Protein AF-A0A954EW29-F1 (afdb_monomer_lite)

Structure (mmCIF, N/CA/C/O backbone):
data_AF-A0A954EW29-F1
#
_entry.id   AF-A0A954EW29-F1
#
loop_
_atom_site.group_PDB
_atom_site.id
_atom_site.type_symbol
_atom_site.label_atom_id
_atom_site.label_alt_id
_atom_site.label_comp_id
_atom_site.label_asym_id
_atom_site.label_entity_id
_atom_site.label_seq_id
_atom_site.pdbx_PDB_ins_code
_atom_site.Cartn_x
_atom_site.Cartn_y
_atom_site.Cartn_z
_atom_site.occupancy
_atom_site.B_iso_or_equiv
_atom_site.auth_seq_id
_atom_site.auth_comp_id
_atom_site.auth_asym_id
_atom_site.auth_atom_id
_atom_site.pdbx_PDB_model_num
ATOM 1 N N . MET A 1 1 ? 22.503 -18.100 -8.265 1.00 42.09 1 MET A N 1
ATOM 2 C CA . MET A 1 1 ? 21.703 -18.951 -7.355 1.00 42.09 1 MET A CA 1
ATOM 3 C C . MET A 1 1 ? 20.655 -18.096 -6.627 1.00 42.09 1 MET A C 1
ATOM 5 O O . MET A 1 1 ? 20.970 -17.571 -5.570 1.00 42.09 1 MET A O 1
ATOM 9 N N . PRO A 1 2 ? 19.445 -17.891 -7.190 1.00 49.31 2 PRO A N 1
ATOM 10 C CA . PRO A 1 2 ? 18.409 -17.011 -6.619 1.00 49.31 2 PRO A CA 1
ATOM 11 C C . PRO A 1 2 ? 17.295 -17.727 -5.817 1.00 49.31 2 PRO A C 1
ATOM 13 O O . PRO A 1 2 ? 16.272 -17.120 -5.525 1.00 49.31 2 PRO A O 1
ATOM 16 N N . TYR A 1 3 ? 17.451 -19.004 -5.447 1.00 47.94 3 TYR A N 1
ATOM 17 C CA . TYR A 1 3 ? 16.333 -19.814 -4.924 1.00 47.94 3 TYR A CA 1
ATOM 18 C C . TYR A 1 3 ? 16.219 -19.913 -3.391 1.00 47.94 3 TYR A C 1
ATOM 20 O O . TYR A 1 3 ? 15.257 -20.492 -2.896 1.00 47.94 3 TYR A O 1
ATOM 28 N N . LEU A 1 4 ? 17.135 -19.323 -2.615 1.00 47.22 4 LEU A N 1
ATOM 29 C CA . LEU A 1 4 ? 17.133 -19.462 -1.146 1.00 47.22 4 LEU A CA 1
ATOM 30 C C . LEU A 1 4 ? 16.283 -18.421 -0.392 1.00 47.22 4 LEU A C 1
ATOM 32 O O . LEU A 1 4 ? 15.980 -18.626 0.779 1.00 47.22 4 LEU A O 1
ATOM 36 N N . HIS A 1 5 ? 15.819 -17.354 -1.051 1.00 48.56 5 HIS A N 1
ATOM 37 C CA . HIS A 1 5 ? 14.855 -16.414 -0.452 1.00 48.56 5 HIS A CA 1
ATOM 38 C C . HIS A 1 5 ? 13.384 -16.825 -0.652 1.00 48.56 5 HIS A C 1
ATOM 40 O O . HIS A 1 5 ? 12.505 -16.310 0.037 1.00 48.56 5 HIS A O 1
ATOM 46 N N . ALA A 1 6 ? 13.100 -17.781 -1.544 1.00 48.06 6 ALA A N 1
ATOM 47 C CA . ALA A 1 6 ? 11.733 -18.222 -1.833 1.00 48.06 6 ALA A CA 1
ATOM 48 C C . ALA A 1 6 ? 11.126 -19.096 -0.715 1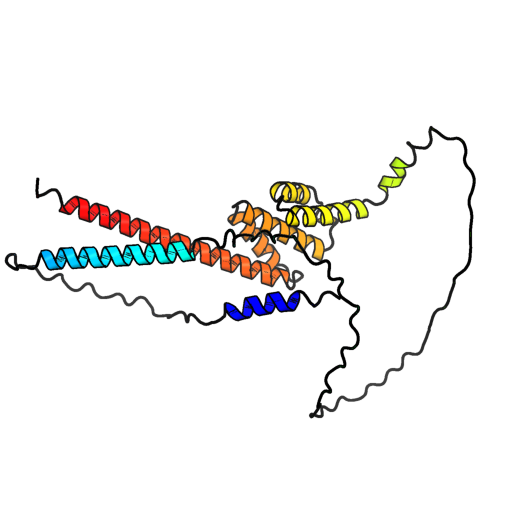.00 48.06 6 ALA A C 1
ATOM 50 O O . ALA A 1 6 ? 9.911 -19.112 -0.525 1.00 48.06 6 ALA A O 1
ATOM 51 N N . THR A 1 7 ? 11.950 -19.790 0.073 1.00 47.69 7 THR A N 1
ATOM 52 C CA . THR A 1 7 ? 11.484 -20.704 1.130 1.00 47.69 7 THR A CA 1
ATOM 53 C C . THR A 1 7 ? 11.020 -19.991 2.402 1.00 47.69 7 THR A C 1
ATOM 55 O O . THR A 1 7 ? 10.094 -20.471 3.054 1.00 47.69 7 THR A O 1
ATOM 58 N N . TRP A 1 8 ? 11.566 -18.815 2.727 1.00 47.06 8 TRP A N 1
ATOM 59 C CA . TRP A 1 8 ? 11.104 -18.029 3.882 1.00 47.06 8 TRP A CA 1
ATOM 60 C C . TRP A 1 8 ? 9.732 -17.377 3.646 1.00 47.06 8 TRP A C 1
ATOM 62 O O . TRP A 1 8 ? 8.918 -17.305 4.565 1.00 47.06 8 TRP A O 1
ATOM 72 N N . ILE A 1 9 ? 9.428 -16.986 2.404 1.00 52.53 9 ILE A N 1
ATOM 73 C CA . ILE A 1 9 ? 8.122 -16.414 2.031 1.00 52.53 9 ILE A CA 1
ATOM 74 C C . ILE A 1 9 ? 7.020 -17.490 2.068 1.00 52.53 9 ILE A C 1
ATOM 76 O O . ILE A 1 9 ? 5.906 -17.222 2.521 1.00 52.53 9 ILE A O 1
ATOM 80 N N . LEU A 1 10 ? 7.333 -18.734 1.686 1.00 49.16 10 LEU A N 1
ATOM 81 C CA . LEU A 1 10 ? 6.377 -19.847 1.746 1.00 49.16 10 LEU A CA 1
ATOM 82 C C . LEU A 1 10 ? 6.066 -20.298 3.185 1.00 49.16 10 LEU A C 1
ATOM 84 O O . LEU A 1 10 ? 4.921 -20.649 3.474 1.00 49.16 10 LEU A O 1
ATOM 88 N N . PHE A 1 11 ? 7.023 -20.213 4.115 1.00 50.03 11 PHE A N 1
ATOM 89 C CA . PHE A 1 11 ? 6.761 -20.506 5.532 1.00 50.03 11 PHE A CA 1
ATOM 90 C C . PHE A 1 11 ? 5.894 -19.440 6.220 1.00 50.03 11 PHE A C 1
ATOM 92 O O . PHE A 1 11 ? 5.115 -19.771 7.115 1.00 50.03 11 PHE A O 1
ATOM 99 N N . PHE A 1 12 ? 5.969 -18.180 5.780 1.00 50.03 12 PHE A N 1
ATOM 100 C CA . PHE A 1 12 ? 5.123 -17.110 6.318 1.00 50.03 12 PHE A CA 1
ATOM 101 C C . PHE A 1 12 ? 3.675 -17.190 5.793 1.00 50.03 12 PHE A C 1
ATOM 103 O O . PHE A 1 12 ? 2.733 -16.901 6.529 1.00 50.03 12 PHE A O 1
ATOM 110 N N . LEU A 1 13 ? 3.475 -17.681 4.563 1.00 48.41 13 LEU A N 1
ATOM 111 C CA . LEU A 1 13 ? 2.143 -17.921 3.986 1.00 48.41 13 LEU A CA 1
ATOM 112 C C . LEU A 1 13 ? 1.432 -19.153 4.579 1.00 48.41 13 LEU A C 1
ATOM 114 O O . LEU A 1 13 ? 0.210 -19.141 4.714 1.00 48.41 13 LEU A O 1
ATOM 118 N N . ALA A 1 14 ? 2.165 -20.187 5.007 1.00 43.12 14 ALA A N 1
ATOM 119 C CA . ALA A 1 14 ? 1.570 -21.394 5.592 1.00 43.12 14 ALA A CA 1
ATOM 120 C C . ALA A 1 14 ? 0.967 -21.183 6.998 1.00 43.12 14 ALA A C 1
ATOM 122 O O . ALA A 1 14 ? 0.131 -21.974 7.434 1.00 43.12 14 ALA A O 1
ATOM 123 N N . ARG A 1 15 ? 1.347 -20.115 7.717 1.00 44.69 15 ARG A N 1
ATOM 124 C CA . ARG A 1 15 ? 0.903 -19.881 9.105 1.00 44.69 15 ARG A CA 1
ATOM 125 C C . ARG A 1 15 ? -0.334 -18.987 9.240 1.00 44.69 15 ARG A C 1
ATOM 127 O O . ARG A 1 15 ? -0.935 -18.957 10.307 1.00 44.69 15 ARG A O 1
ATOM 134 N N . ILE A 1 16 ? -0.754 -18.319 8.166 1.00 49.09 16 ILE A N 1
ATOM 135 C CA . ILE A 1 16 ? -1.969 -17.479 8.139 1.00 49.09 16 ILE A CA 1
ATOM 136 C C . ILE A 1 16 ? -3.187 -18.279 7.617 1.00 49.09 16 ILE A C 1
ATOM 138 O O . ILE A 1 16 ? -4.325 -17.833 7.706 1.00 49.09 16 ILE A O 1
ATOM 142 N N . GLY A 1 17 ? -2.973 -19.508 7.129 1.00 40.47 17 GLY A N 1
ATOM 143 C CA . GLY A 1 17 ? -4.005 -20.369 6.540 1.00 40.47 17 GLY A CA 1
ATOM 144 C C . GLY A 1 17 ? -4.808 -21.254 7.504 1.00 40.47 17 GLY A C 1
ATOM 145 O O . GLY A 1 17 ? -5.512 -22.141 7.025 1.00 40.47 17 GLY A O 1
ATOM 146 N N . GLN A 1 18 ? -4.737 -21.071 8.831 1.00 40.25 18 GLN A N 1
ATOM 147 C CA . GLN A 1 18 ? -5.670 -21.764 9.734 1.00 40.25 18 GLN A CA 1
ATOM 148 C C . GLN A 1 18 ? -7.004 -21.013 9.826 1.00 40.25 18 GLN A C 1
ATOM 150 O O . GLN A 1 18 ? -7.201 -20.136 10.659 1.00 40.25 18 GLN A O 1
ATOM 155 N N . ALA A 1 19 ? -7.880 -21.389 8.893 1.00 45.84 19 ALA A N 1
ATOM 156 C CA . ALA A 1 19 ? -9.331 -21.512 8.999 1.00 45.84 19 ALA A CA 1
ATOM 157 C C . ALA A 1 19 ? -10.036 -20.684 10.093 1.00 45.84 19 ALA A C 1
ATOM 159 O O . ALA A 1 19 ? -10.239 -21.143 11.215 1.00 45.84 19 ALA A O 1
ATOM 160 N N . VAL A 1 20 ? -10.557 -19.523 9.696 1.00 49.22 20 VAL A N 1
ATOM 161 C CA . VAL A 1 20 ? -11.842 -19.043 10.213 1.00 49.22 20 VAL A CA 1
ATOM 162 C C . VAL A 1 20 ? -12.850 -19.300 9.101 1.00 49.22 20 VAL A C 1
ATOM 164 O O . VAL A 1 20 ? -12.869 -18.588 8.098 1.00 49.22 20 VAL A O 1
ATOM 167 N N . GLU A 1 21 ? -13.622 -20.379 9.239 1.00 39.72 21 GLU A N 1
ATOM 168 C CA . GLU A 1 21 ? -14.764 -20.644 8.366 1.00 39.72 21 GLU A CA 1
ATOM 169 C C . GLU A 1 21 ? -15.720 -19.440 8.411 1.00 39.72 21 GLU A C 1
ATOM 171 O O . GLU A 1 21 ? -16.137 -19.028 9.500 1.00 39.72 21 GLU A O 1
ATOM 176 N N . PRO A 1 22 ? -16.083 -18.847 7.261 1.00 45.75 22 PRO A N 1
ATOM 177 C CA . PRO A 1 22 ? -17.170 -17.890 7.224 1.00 45.75 22 PRO A CA 1
ATOM 178 C C . PRO A 1 22 ? -18.466 -18.664 7.466 1.00 45.75 22 PRO A C 1
ATOM 180 O O . PRO A 1 22 ? -18.905 -19.451 6.631 1.00 45.75 22 PRO A O 1
ATOM 183 N N . ALA A 1 23 ? -19.078 -18.449 8.628 1.00 41.91 23 ALA A N 1
ATOM 184 C CA . ALA A 1 23 ? -20.452 -18.852 8.864 1.00 41.91 23 ALA A CA 1
ATOM 185 C C . ALA A 1 23 ? -21.361 -18.037 7.924 1.00 41.91 23 ALA A C 1
ATOM 187 O O . ALA A 1 23 ? -21.835 -16.960 8.284 1.00 41.91 23 ALA A O 1
ATOM 188 N N . ASP A 1 24 ? -21.568 -18.544 6.706 1.00 44.44 24 ASP A N 1
ATOM 189 C CA . ASP A 1 24 ? -22.598 -18.110 5.759 1.00 44.44 24 ASP A CA 1
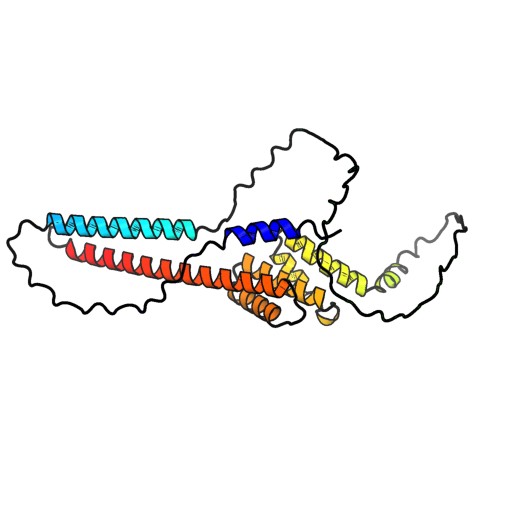ATOM 190 C C . ASP A 1 24 ? -23.977 -18.480 6.326 1.00 44.44 24 ASP A C 1
ATOM 192 O O . ASP A 1 24 ? -24.642 -19.432 5.921 1.00 44.44 24 ASP A O 1
ATOM 196 N N . GLY A 1 25 ? -24.393 -17.731 7.342 1.00 60.38 25 GLY A N 1
ATOM 197 C CA . GLY A 1 25 ? -25.763 -17.693 7.823 1.00 60.38 25 GLY A CA 1
ATOM 198 C C . GLY A 1 25 ? -26.380 -16.352 7.430 1.00 60.38 25 GLY A C 1
ATOM 199 O O . GLY A 1 25 ? -25.821 -15.316 7.799 1.00 60.38 25 GLY A O 1
ATOM 200 N N . PRO A 1 26 ? -27.521 -16.310 6.715 1.00 52.00 26 PRO A N 1
ATOM 201 C CA . PRO A 1 26 ? -28.250 -15.059 6.548 1.00 52.00 26 PRO A CA 1
ATOM 202 C C . PRO A 1 26 ? -28.604 -14.502 7.937 1.00 52.00 26 PRO A C 1
ATOM 204 O O . PRO A 1 26 ? -28.923 -15.289 8.837 1.00 52.00 26 PRO A O 1
ATOM 207 N N . PRO A 1 27 ? -28.570 -13.172 8.147 1.00 50.03 27 PRO A N 1
ATOM 208 C CA . PRO A 1 27 ? -29.019 -12.583 9.397 1.00 50.03 27 PRO A CA 1
ATOM 209 C C . PRO A 1 27 ? -30.500 -12.923 9.565 1.00 50.03 27 PRO A C 1
ATOM 211 O O . PRO A 1 27 ? -31.371 -12.336 8.925 1.00 50.03 27 PRO A O 1
ATOM 214 N N . SER A 1 28 ? -30.774 -13.922 10.403 1.00 42.34 28 SER A N 1
ATOM 215 C CA . SER A 1 28 ? -32.107 -14.230 10.896 1.00 42.34 28 SER A CA 1
ATOM 216 C C . SER A 1 28 ? -32.670 -12.942 11.482 1.00 42.34 28 SER A C 1
ATOM 218 O O . SER A 1 28 ? -32.236 -12.504 12.548 1.00 42.34 28 SER A O 1
ATOM 220 N N . LEU A 1 29 ? -33.612 -12.326 10.766 1.00 40.94 29 LEU A N 1
ATOM 221 C CA . LEU A 1 29 ? -34.439 -11.233 11.254 1.00 40.94 29 LEU A CA 1
ATOM 222 C C . LEU A 1 29 ? -35.198 -11.755 12.470 1.00 40.94 29 LEU A C 1
ATOM 224 O O . LEU A 1 29 ? -36.234 -12.406 12.343 1.00 40.94 29 LEU A O 1
ATOM 228 N N . VAL A 1 30 ? -34.630 -11.526 13.652 1.00 55.34 30 VAL A N 1
ATOM 229 C CA . VAL A 1 30 ? -35.278 -11.838 14.920 1.00 55.34 30 VAL A CA 1
ATOM 230 C C . VAL A 1 30 ? -36.564 -11.008 14.960 1.00 55.34 30 VAL A C 1
ATOM 232 O O . VAL A 1 30 ? -36.488 -9.778 14.879 1.00 55.34 30 VAL A O 1
ATOM 235 N N . PRO A 1 31 ? -37.748 -11.639 15.029 1.00 45.50 31 PRO A N 1
ATOM 236 C CA . PRO A 1 31 ? -39.001 -10.912 15.087 1.00 45.50 31 PRO A CA 1
ATOM 237 C C . PRO A 1 31 ? -39.022 -10.062 16.359 1.00 45.50 31 PRO A C 1
ATOM 239 O O . PRO A 1 31 ? -38.777 -10.561 17.458 1.00 45.50 31 PRO A O 1
ATOM 242 N N . LEU A 1 32 ? -39.303 -8.770 16.180 1.00 41.88 32 LEU A N 1
ATOM 243 C CA . LEU A 1 32 ? -39.583 -7.801 17.237 1.00 41.88 32 LEU A CA 1
ATOM 244 C C . LEU A 1 32 ? -40.746 -8.320 18.088 1.00 41.88 32 LEU A C 1
ATOM 246 O O . LEU A 1 32 ? -41.916 -8.135 17.755 1.00 41.88 32 LEU A O 1
ATOM 250 N N . LEU A 1 33 ? -40.414 -9.018 19.171 1.00 50.16 33 LEU A N 1
ATOM 251 C CA . LEU A 1 33 ? -41.386 -9.412 20.177 1.00 50.16 33 LEU A CA 1
ATOM 252 C C . LEU A 1 33 ? -41.920 -8.152 20.879 1.00 50.16 33 LEU A C 1
ATOM 254 O O . LEU A 1 33 ? -41.142 -7.239 21.175 1.00 50.16 33 LEU A O 1
ATOM 258 N N . PRO A 1 34 ? -43.236 -8.087 21.146 1.00 48.25 34 PRO A N 1
ATOM 259 C CA . PRO A 1 34 ? -43.855 -6.954 21.816 1.00 48.25 34 PRO A CA 1
ATOM 260 C C . PRO A 1 34 ? -43.263 -6.783 23.216 1.00 48.25 34 PRO A C 1
ATOM 262 O O . PRO A 1 34 ? -43.215 -7.724 24.010 1.00 48.25 34 PRO A O 1
ATOM 265 N N . LEU A 1 35 ? -42.799 -5.563 23.492 1.00 41.19 35 LEU A N 1
ATOM 266 C CA . LEU A 1 35 ? -42.217 -5.183 24.771 1.00 41.19 35 LEU A CA 1
ATOM 267 C C . LEU A 1 35 ? -43.250 -5.399 25.891 1.00 41.19 35 LEU A C 1
ATOM 269 O O . LEU A 1 35 ? -44.349 -4.841 25.814 1.00 41.19 35 LEU A O 1
ATOM 273 N N . PRO A 1 36 ? -42.930 -6.191 26.929 1.00 51.25 36 PRO A N 1
ATOM 274 C CA . PRO A 1 36 ? -43.806 -6.351 28.076 1.00 51.25 36 PRO A CA 1
ATOM 275 C C . PRO A 1 36 ? -43.958 -5.006 28.792 1.00 51.25 36 PRO A C 1
ATOM 277 O O . PRO A 1 36 ? -42.975 -4.351 29.138 1.00 51.25 36 PRO A O 1
ATOM 280 N N . VAL A 1 37 ? -45.209 -4.599 29.009 1.00 51.44 37 VAL A N 1
ATOM 281 C CA . VAL A 1 37 ? -45.566 -3.429 29.817 1.00 51.44 37 VAL A CA 1
ATOM 282 C C . VAL A 1 37 ? -45.098 -3.699 31.248 1.00 51.44 37 VAL A C 1
ATOM 284 O O . VAL A 1 37 ? -45.623 -4.578 31.927 1.00 51.44 37 VAL A O 1
ATOM 287 N N . MET A 1 38 ? -44.047 -2.993 31.666 1.00 46.25 38 MET A N 1
ATOM 288 C CA . MET A 1 38 ? -43.398 -3.179 32.962 1.00 46.25 38 MET A CA 1
ATOM 289 C C . MET A 1 38 ? -44.184 -2.462 34.063 1.00 46.25 38 MET A C 1
ATOM 291 O O . MET A 1 38 ? -44.316 -1.239 34.080 1.00 46.25 38 MET A O 1
ATOM 295 N N . GLU A 1 39 ? -44.713 -3.273 34.972 1.00 51.22 39 GLU A N 1
ATOM 296 C CA . GLU A 1 39 ? -45.444 -2.907 36.182 1.00 51.22 39 GLU A CA 1
ATOM 297 C C . GLU A 1 39 ? -44.482 -2.290 37.221 1.00 51.22 39 GLU A C 1
ATOM 299 O O . GLU A 1 39 ? -43.382 -2.797 37.448 1.00 51.22 39 GLU A O 1
ATOM 304 N N . LYS A 1 40 ? -44.876 -1.156 37.814 1.00 54.62 40 LYS A N 1
ATOM 305 C CA . LYS A 1 40 ? -43.987 -0.145 38.425 1.00 54.62 40 LYS A CA 1
ATOM 306 C C . LYS A 1 40 ? -43.390 -0.506 39.801 1.00 54.62 40 LYS A C 1
ATOM 308 O O . LYS A 1 40 ? -42.529 0.226 40.276 1.00 54.62 40 LYS A O 1
ATOM 313 N N . ASP A 1 41 ? -43.756 -1.640 40.401 1.00 55.78 41 ASP A N 1
ATOM 314 C CA . ASP A 1 41 ? -43.440 -1.955 41.809 1.00 55.78 41 ASP A CA 1
ATOM 315 C C . ASP A 1 41 ? -42.519 -3.179 42.015 1.00 55.78 41 ASP A C 1
ATOM 317 O O . ASP A 1 41 ? -42.643 -3.906 43.003 1.00 55.78 41 ASP A O 1
ATOM 321 N N . ARG A 1 42 ? -41.557 -3.434 41.112 1.00 54.44 42 ARG A N 1
ATOM 322 C CA . ARG A 1 42 ? -40.504 -4.449 41.345 1.00 54.44 42 ARG A CA 1
ATOM 323 C C . ARG A 1 42 ? -39.164 -3.828 41.771 1.00 54.44 42 ARG A C 1
ATOM 325 O O . ARG A 1 42 ? -38.695 -2.908 41.100 1.00 54.44 42 ARG A O 1
ATOM 332 N N . PRO A 1 43 ? -38.473 -4.385 42.788 1.00 53.78 43 PRO A N 1
ATOM 333 C CA . PRO A 1 43 ? -37.114 -3.997 43.194 1.00 53.78 43 PRO A CA 1
ATOM 334 C C . PRO A 1 43 ? -36.036 -4.471 42.189 1.00 53.78 43 PRO A C 1
ATOM 336 O O . PRO A 1 43 ? -35.064 -5.115 42.561 1.00 53.78 43 PRO A O 1
ATOM 339 N N . GLY A 1 44 ? -36.229 -4.201 40.892 1.00 57.09 44 GLY A N 1
ATOM 340 C CA . GLY A 1 44 ? -35.388 -4.682 39.781 1.00 57.09 44 GLY A CA 1
ATOM 341 C C . GLY A 1 44 ? -34.630 -3.589 39.016 1.00 57.09 44 GLY A C 1
ATOM 342 O O . GLY A 1 44 ? -34.067 -3.853 37.954 1.00 57.09 44 GLY A O 1
ATOM 343 N N . TRP A 1 45 ? -34.606 -2.352 39.509 1.00 57.72 45 TRP A N 1
ATOM 344 C CA . TRP A 1 45 ? -33.870 -1.262 38.857 1.00 57.72 45 TRP A CA 1
ATOM 345 C C . TRP A 1 45 ? -32.344 -1.455 38.964 1.00 57.72 45 TRP A C 1
ATOM 347 O O . TRP A 1 45 ? -31.641 -1.243 37.978 1.00 57.72 45 TRP A O 1
ATOM 357 N N . GLU A 1 46 ? -31.848 -2.021 40.071 1.00 67.69 46 GLU A N 1
ATOM 358 C CA . GLU A 1 46 ? -30.432 -2.403 40.245 1.00 67.69 46 GLU A CA 1
ATOM 359 C C . GLU A 1 46 ? -29.993 -3.507 39.258 1.00 67.69 46 GLU A C 1
ATOM 361 O O . GLU A 1 46 ? -28.863 -3.518 38.759 1.00 67.69 46 GLU A O 1
ATOM 366 N N . THR A 1 47 ? -30.902 -4.422 38.893 1.00 73.31 47 THR A N 1
ATOM 367 C CA . THR A 1 47 ? -30.611 -5.448 37.874 1.00 73.31 47 THR A CA 1
ATOM 368 C C . THR A 1 47 ? -30.524 -4.862 36.463 1.00 73.31 47 THR A C 1
ATOM 370 O O . THR A 1 47 ? -29.735 -5.330 35.649 1.00 73.31 47 THR A O 1
ATOM 373 N N . LEU A 1 48 ? -31.272 -3.793 36.182 1.00 73.19 48 LEU A N 1
ATOM 374 C CA . LEU A 1 48 ? -31.280 -3.134 34.874 1.00 73.19 48 LEU A CA 1
ATOM 375 C C . LEU A 1 48 ? -30.026 -2.275 34.664 1.00 73.19 48 LEU A C 1
ATOM 377 O O . LEU A 1 48 ? -29.456 -2.266 33.573 1.00 73.19 48 LEU A O 1
ATOM 381 N N . GLU A 1 49 ? -29.569 -1.582 35.705 1.00 77.62 49 GLU A N 1
ATOM 382 C CA . GLU A 1 49 ? -28.314 -0.826 35.669 1.00 77.62 49 GLU A CA 1
ATOM 383 C C . GLU A 1 49 ? -27.093 -1.746 35.581 1.00 77.62 49 GLU A C 1
ATOM 385 O O . GLU A 1 49 ? -26.201 -1.494 34.768 1.00 77.62 49 GLU A O 1
ATOM 390 N N . SER A 1 50 ? -27.074 -2.854 36.333 1.00 81.81 50 SER A N 1
ATOM 391 C CA . SER A 1 50 ? -25.978 -3.828 36.241 1.00 81.81 50 SER A CA 1
ATOM 392 C C . SER A 1 50 ? -25.926 -4.532 34.881 1.00 81.81 50 SER A C 1
ATOM 394 O O . SER A 1 50 ? -24.834 -4.711 34.338 1.00 81.81 50 SER A O 1
ATOM 396 N N . GLU A 1 51 ? -27.070 -4.857 34.267 1.00 82.81 51 GLU A N 1
ATOM 397 C CA . GLU A 1 51 ? -27.093 -5.444 32.922 1.00 82.81 51 GLU A CA 1
ATOM 398 C C . GLU A 1 51 ? -26.610 -4.446 31.855 1.00 82.81 51 GLU A C 1
ATOM 400 O O . GLU A 1 51 ? -25.820 -4.807 30.975 1.00 82.81 51 GLU A O 1
ATOM 405 N N . LYS A 1 52 ? -27.010 -3.170 31.954 1.00 82.56 52 LYS A N 1
ATOM 406 C CA . LYS A 1 52 ? -26.506 -2.103 31.073 1.00 82.56 52 LYS A CA 1
ATOM 407 C C . LYS A 1 52 ? -24.997 -1.907 31.229 1.00 82.56 52 LYS A C 1
ATOM 409 O O . LYS A 1 52 ? -24.290 -1.860 30.223 1.00 82.56 52 LYS A O 1
ATOM 414 N N . ALA A 1 53 ? -24.494 -1.868 32.464 1.00 81.06 53 ALA A N 1
ATOM 415 C CA . ALA A 1 53 ? -23.065 -1.749 32.743 1.00 81.06 53 ALA A CA 1
ATOM 416 C C . ALA A 1 53 ? -22.269 -2.947 32.194 1.00 81.06 53 ALA A C 1
ATOM 418 O O . ALA A 1 53 ? -21.210 -2.767 31.590 1.00 81.06 53 ALA A O 1
ATOM 419 N N . ALA A 1 54 ? -22.792 -4.170 32.330 1.00 83.50 54 ALA A N 1
ATOM 420 C CA . ALA A 1 54 ? -22.166 -5.369 31.778 1.00 83.50 54 ALA A CA 1
ATOM 421 C C . ALA A 1 54 ? -22.111 -5.341 30.240 1.00 83.50 54 ALA A C 1
ATOM 423 O O . ALA A 1 54 ? -21.071 -5.652 29.654 1.00 83.50 54 ALA A O 1
ATOM 424 N N . ARG A 1 55 ? -23.199 -4.922 29.575 1.00 81.44 55 ARG A N 1
ATOM 425 C CA . ARG A 1 55 ? -23.231 -4.758 28.110 1.00 81.44 55 ARG A CA 1
ATOM 426 C C . ARG A 1 55 ? -22.246 -3.691 27.636 1.00 81.44 55 ARG A C 1
ATOM 428 O O . ARG A 1 55 ? -21.523 -3.933 26.672 1.00 81.44 55 ARG A O 1
ATOM 435 N N . PHE A 1 56 ? -22.172 -2.560 28.335 1.00 83.44 56 PHE A N 1
ATOM 436 C CA . PHE A 1 56 ? -21.226 -1.489 28.026 1.00 83.44 56 PHE A CA 1
ATOM 437 C C . PHE A 1 56 ? -19.769 -1.953 28.157 1.00 83.44 56 PHE A C 1
ATOM 439 O O . PHE A 1 56 ? -18.974 -1.769 27.237 1.00 83.44 56 PHE A O 1
ATOM 446 N N . ASN A 1 57 ? -19.425 -2.641 29.250 1.00 81.50 57 ASN A N 1
ATOM 447 C CA . ASN A 1 57 ? -18.079 -3.187 29.446 1.00 81.50 57 ASN A CA 1
ATOM 448 C C . ASN A 1 57 ? -17.709 -4.222 28.372 1.00 81.50 57 ASN A C 1
ATOM 450 O O . ASN A 1 57 ? -16.572 -4.240 27.903 1.00 81.50 57 ASN A O 1
ATOM 454 N N . ARG A 1 58 ? -18.672 -5.043 27.930 1.00 86.00 58 ARG A N 1
ATOM 455 C CA . ARG A 1 58 ? -18.463 -6.001 26.837 1.00 86.00 58 ARG A CA 1
ATOM 456 C C . ARG A 1 58 ? -18.178 -5.301 25.507 1.00 86.00 58 ARG A C 1
ATOM 458 O O . ARG A 1 58 ? -17.215 -5.668 24.842 1.00 86.00 58 ARG A O 1
ATOM 465 N N . LEU A 1 59 ? -18.968 -4.289 25.146 1.00 80.75 59 LEU A N 1
ATOM 466 C CA . LEU A 1 59 ? -18.742 -3.474 23.944 1.00 80.75 59 LEU A CA 1
ATOM 467 C C . LEU A 1 59 ? -17.376 -2.785 23.982 1.00 80.75 59 LEU A C 1
ATOM 469 O O . LEU A 1 59 ? -16.647 -2.796 22.994 1.00 80.75 59 LEU A O 1
ATOM 473 N N . ARG A 1 60 ? -16.993 -2.246 25.143 1.00 80.69 60 ARG A N 1
ATOM 474 C CA . ARG A 1 60 ? -15.691 -1.605 25.340 1.00 80.69 60 ARG A CA 1
ATOM 475 C C . ARG A 1 60 ? -14.527 -2.585 25.175 1.00 80.69 60 ARG A C 1
ATOM 477 O O . ARG A 1 60 ? -13.531 -2.225 24.555 1.00 80.69 60 ARG A O 1
ATOM 484 N N . SER A 1 61 ? -14.664 -3.816 25.674 1.00 85.50 61 SER A N 1
ATOM 485 C CA . SER A 1 61 ? -13.683 -4.887 25.443 1.00 85.50 61 SER A CA 1
ATOM 486 C C . SER A 1 61 ? -13.560 -5.213 23.956 1.00 85.50 61 SER A C 1
ATOM 488 O O . SER A 1 61 ? -12.455 -5.224 23.435 1.00 85.50 61 SER A O 1
ATOM 490 N N . GLN A 1 62 ? -14.685 -5.381 23.250 1.00 84.19 62 GLN A N 1
ATOM 491 C CA . GLN A 1 62 ? -14.684 -5.659 21.808 1.00 84.19 62 GLN A CA 1
ATOM 492 C C . GLN A 1 62 ? -14.027 -4.535 20.996 1.00 84.19 62 GLN A C 1
ATOM 494 O O . GLN A 1 62 ? -13.335 -4.801 20.016 1.00 84.19 62 GLN A O 1
ATOM 499 N N . LEU A 1 63 ? -14.218 -3.279 21.409 1.00 83.94 63 LEU A N 1
ATOM 500 C CA . LEU A 1 63 ? -13.555 -2.121 20.809 1.00 83.94 63 LEU A CA 1
ATOM 501 C C . LEU A 1 63 ? -12.038 -2.156 21.020 1.00 83.94 63 LEU A C 1
ATOM 503 O O . LEU A 1 63 ? -11.292 -1.855 20.092 1.00 83.94 63 LEU A O 1
ATOM 507 N N . ASN A 1 64 ? -11.587 -2.534 22.218 1.00 83.00 64 ASN A N 1
ATOM 508 C CA . ASN A 1 64 ? -10.164 -2.694 22.507 1.00 83.00 64 ASN A CA 1
ATOM 509 C C . ASN A 1 64 ? -9.545 -3.830 21.687 1.00 83.00 64 ASN A C 1
ATOM 511 O O . ASN A 1 64 ? -8.499 -3.615 21.086 1.00 83.00 64 ASN A O 1
ATOM 515 N N . ASP A 1 65 ? -10.214 -4.979 21.590 1.00 86.12 65 ASP A N 1
ATOM 516 C CA . ASP A 1 65 ? -9.720 -6.129 20.824 1.00 86.12 65 ASP A CA 1
ATOM 517 C C . ASP A 1 65 ? -9.614 -5.793 19.323 1.00 86.12 65 ASP A C 1
ATOM 519 O O . ASP A 1 65 ? -8.596 -6.063 18.683 1.00 86.12 65 ASP A O 1
ATOM 523 N N . LEU A 1 66 ? -10.634 -5.131 18.756 1.00 83.12 66 LEU A N 1
ATOM 524 C CA . LEU A 1 66 ? -10.601 -4.663 17.364 1.00 83.12 66 LEU A CA 1
ATOM 525 C C . LEU A 1 66 ? -9.524 -3.597 17.142 1.00 83.12 66 LEU A C 1
ATOM 527 O O . LEU A 1 66 ? -8.857 -3.615 16.111 1.00 83.12 66 LEU A O 1
ATOM 531 N N . SER A 1 67 ? -9.345 -2.684 18.099 1.00 82.31 67 SER A N 1
ATOM 532 C CA . SER A 1 67 ? -8.293 -1.664 18.063 1.00 82.31 67 SER A CA 1
ATOM 533 C C . SER A 1 67 ? -6.898 -2.292 18.099 1.00 82.31 67 SER A C 1
ATOM 535 O O . SER A 1 67 ? -6.013 -1.866 17.363 1.00 82.31 67 SER A O 1
ATOM 537 N N . GLU A 1 68 ? -6.701 -3.341 18.899 1.00 85.00 68 GLU A N 1
ATOM 538 C CA . GLU A 1 68 ? -5.437 -4.070 18.987 1.00 85.00 68 GLU A CA 1
ATOM 539 C C . GLU A 1 68 ? -5.142 -4.860 17.707 1.00 85.00 68 GLU A C 1
ATOM 541 O O . GLU A 1 68 ? -4.019 -4.815 17.212 1.00 85.00 68 GLU A O 1
ATOM 546 N N . MET A 1 69 ? -6.157 -5.487 17.103 1.00 78.75 69 MET A N 1
ATOM 547 C CA . MET A 1 69 ? -6.032 -6.139 15.793 1.00 78.75 69 MET A CA 1
ATOM 548 C C . MET A 1 69 ? -5.734 -5.157 14.653 1.00 78.75 69 MET A C 1
ATOM 550 O O . MET A 1 69 ? -5.023 -5.494 13.708 1.00 78.75 69 MET A O 1
ATOM 554 N N . LEU A 1 70 ? -6.320 -3.960 14.712 1.00 75.00 70 LEU A N 1
ATOM 555 C CA . LEU A 1 70 ? -6.136 -2.906 13.716 1.00 75.00 70 LEU A CA 1
ATOM 556 C C . LEU A 1 70 ? -4.873 -2.091 13.921 1.00 75.00 70 LEU A C 1
ATOM 558 O O . LEU A 1 70 ? -4.471 -1.370 13.003 1.00 75.00 70 LEU A O 1
ATOM 562 N N . ARG A 1 71 ? -4.259 -2.173 15.105 1.00 79.38 71 ARG A N 1
ATOM 563 C CA . ARG A 1 71 ? -2.976 -1.544 15.362 1.00 79.38 71 ARG A CA 1
ATOM 564 C C . ARG A 1 71 ? -2.023 -2.121 14.320 1.00 79.38 71 ARG A C 1
ATOM 566 O O . ARG A 1 71 ? -1.766 -3.326 14.347 1.00 79.38 71 ARG A O 1
ATOM 573 N N . PRO A 1 72 ? -1.549 -1.312 13.352 1.00 59.19 72 PRO A N 1
ATOM 574 C CA . PRO A 1 72 ? -0.648 -1.831 12.344 1.00 59.19 72 PRO A CA 1
ATOM 575 C C . PRO A 1 72 ? 0.507 -2.504 13.086 1.00 59.19 72 PRO A C 1
ATOM 577 O O . PRO A 1 72 ? 0.939 -1.980 14.119 1.00 59.19 72 PRO A O 1
ATOM 580 N N . LEU A 1 73 ? 1.049 -3.607 12.554 1.00 51.69 73 LEU A N 1
ATOM 581 C CA . LEU A 1 73 ? 2.379 -4.123 12.930 1.00 51.69 73 LEU A CA 1
ATOM 582 C C . LEU A 1 73 ? 3.486 -3.097 12.560 1.00 51.69 73 LEU A C 1
ATOM 584 O O . LEU A 1 73 ? 4.557 -3.433 12.065 1.00 51.69 73 LEU A O 1
ATOM 588 N N . SER A 1 74 ? 3.195 -1.810 12.730 1.00 45.78 74 SER A N 1
ATOM 589 C CA . SER A 1 74 ? 4.073 -0.674 12.634 1.00 45.78 74 SER A CA 1
ATOM 590 C C . SER A 1 74 ? 5.071 -0.816 13.765 1.00 45.78 74 SER A C 1
ATOM 592 O O . SER A 1 74 ? 4.764 -0.521 14.918 1.00 45.78 74 SER A O 1
ATOM 594 N N . ALA A 1 75 ? 6.249 -1.286 13.378 1.00 42.72 75 ALA A N 1
ATOM 595 C CA . ALA A 1 75 ? 7.397 -1.539 14.221 1.00 42.72 75 ALA A CA 1
ATOM 596 C C . ALA A 1 75 ? 7.166 -2.668 15.235 1.00 42.72 75 ALA A C 1
ATOM 598 O O . ALA A 1 75 ? 6.908 -2.446 16.418 1.00 42.72 75 ALA A O 1
ATOM 599 N N . ALA A 1 76 ? 7.444 -3.902 14.797 1.00 39.25 76 ALA A N 1
ATOM 600 C CA . ALA A 1 76 ? 8.293 -4.719 15.657 1.00 39.25 76 ALA A CA 1
ATOM 601 C C . ALA A 1 76 ? 9.448 -3.808 16.115 1.00 39.25 76 ALA A C 1
ATOM 603 O O . ALA A 1 76 ? 10.010 -3.124 15.252 1.00 39.25 76 ALA A O 1
ATOM 604 N N . PRO A 1 77 ? 9.748 -3.706 17.422 1.00 41.09 77 PRO A N 1
ATOM 605 C CA . PRO A 1 77 ? 10.930 -2.986 17.851 1.00 41.09 77 PRO A CA 1
ATOM 606 C C . PRO A 1 77 ? 12.074 -3.588 17.051 1.00 41.09 77 PRO A C 1
ATOM 608 O O . PRO A 1 77 ? 12.347 -4.784 17.162 1.00 41.09 77 PRO A O 1
ATOM 611 N N . THR A 1 78 ? 12.668 -2.787 16.169 1.00 45.09 78 THR A N 1
ATOM 612 C CA . THR A 1 78 ? 13.980 -3.074 15.627 1.00 45.09 78 THR A CA 1
ATOM 613 C C . THR A 1 78 ? 14.848 -3.118 16.867 1.00 45.09 78 THR A C 1
ATOM 615 O O . THR A 1 78 ? 15.257 -2.084 17.382 1.00 45.09 78 THR A O 1
ATOM 618 N N . SER A 1 79 ? 14.996 -4.306 17.446 1.00 44.56 79 SER A N 1
ATOM 619 C CA . SER A 1 79 ? 16.103 -4.605 18.322 1.00 44.56 79 SER A CA 1
ATOM 620 C C . SER A 1 79 ? 17.307 -4.259 17.471 1.00 44.56 79 SER A C 1
ATOM 622 O O . SER A 1 79 ? 17.626 -5.000 16.537 1.00 44.56 79 SER A O 1
ATOM 624 N N . GLU A 1 80 ? 17.861 -3.066 17.691 1.00 42.06 80 GLU A N 1
ATOM 625 C CA . GLU A 1 80 ? 19.193 -2.735 17.231 1.00 42.06 80 GLU A CA 1
ATOM 626 C C . GLU A 1 80 ? 20.034 -3.946 17.625 1.00 42.06 80 GLU A C 1
ATOM 628 O O . GLU A 1 80 ? 20.037 -4.321 18.802 1.00 42.06 80 GLU A O 1
ATOM 633 N N . PRO A 1 81 ? 20.606 -4.680 16.659 1.00 53.72 81 PRO A N 1
ATOM 634 C CA . PRO A 1 81 ? 21.525 -5.727 17.022 1.00 53.72 81 PRO A CA 1
ATOM 635 C C . PRO A 1 81 ? 22.674 -4.991 17.697 1.00 53.72 81 PRO A C 1
ATOM 637 O O . PRO A 1 81 ? 23.416 -4.283 17.012 1.00 53.72 81 PRO A O 1
ATOM 640 N N . ASP A 1 82 ? 22.765 -5.112 19.023 1.00 47.97 82 ASP A N 1
ATOM 641 C CA . ASP A 1 82 ? 23.956 -4.791 19.800 1.00 47.97 82 ASP A CA 1
ATOM 642 C C . ASP A 1 82 ? 25.110 -5.532 19.127 1.00 47.97 82 ASP A C 1
ATOM 644 O O . ASP A 1 82 ? 25.345 -6.725 19.318 1.00 47.97 82 ASP A O 1
ATOM 648 N N . SER A 1 83 ? 25.745 -4.821 18.202 1.00 55.03 83 SER A N 1
ATOM 649 C CA . SER A 1 83 ? 26.801 -5.310 17.340 1.00 55.03 83 SER A CA 1
ATOM 650 C C . SER A 1 83 ? 28.099 -5.074 18.077 1.00 55.03 83 SER A C 1
ATOM 652 O O . SER A 1 83 ? 28.936 -4.283 17.655 1.00 55.03 83 SER A O 1
ATOM 654 N N . GLU A 1 84 ? 28.261 -5.778 19.188 1.00 55.03 84 GLU A N 1
ATOM 655 C CA . GLU A 1 84 ? 29.579 -6.142 19.654 1.00 55.03 84 GLU A CA 1
ATOM 656 C C . GLU A 1 84 ? 29.656 -7.663 19.684 1.00 55.03 84 GLU A C 1
ATOM 658 O O . GLU A 1 84 ? 28.916 -8.347 20.384 1.00 55.03 84 GLU A O 1
ATOM 663 N N . ASP A 1 85 ? 30.615 -8.147 18.903 1.00 56.28 85 ASP A N 1
ATOM 664 C CA . ASP A 1 85 ? 31.279 -9.434 19.029 1.00 56.28 85 ASP A CA 1
ATOM 665 C C . ASP A 1 85 ? 30.945 -10.516 17.986 1.00 56.28 85 ASP A C 1
ATOM 667 O O . ASP A 1 85 ? 29.807 -10.800 17.625 1.00 56.28 85 ASP A O 1
ATOM 671 N N . SER A 1 86 ? 32.026 -11.162 17.543 1.00 46.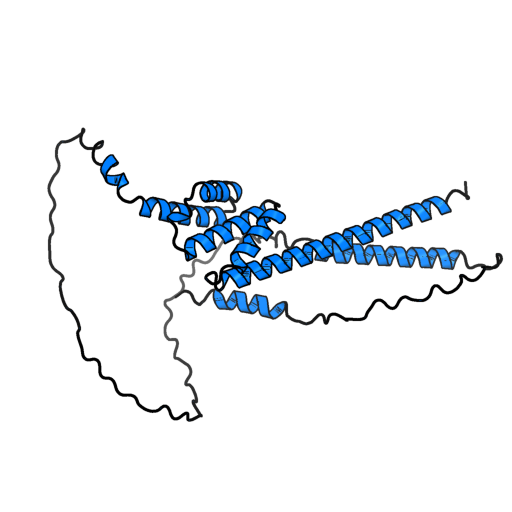47 86 SER A N 1
ATOM 672 C CA . SER A 1 86 ? 32.101 -12.323 16.648 1.00 46.47 86 SER A CA 1
ATOM 673 C C . SER A 1 86 ? 32.056 -12.076 15.134 1.00 46.47 86 SER A C 1
ATOM 675 O O . SER A 1 86 ? 31.150 -12.470 14.401 1.00 46.47 86 SER A O 1
ATOM 677 N N . ARG A 1 87 ? 33.198 -11.589 14.632 1.00 51.66 87 ARG A N 1
ATOM 678 C CA . ARG A 1 87 ? 33.734 -11.982 13.320 1.00 51.66 87 ARG A CA 1
ATOM 679 C C . ARG A 1 87 ? 33.903 -13.511 13.266 1.00 51.66 87 ARG A C 1
ATOM 681 O O . ARG A 1 87 ? 34.971 -14.022 13.592 1.00 51.66 87 ARG A O 1
ATOM 688 N N . VAL A 1 88 ? 32.883 -14.241 12.826 1.00 48.25 88 VAL A N 1
ATOM 689 C CA . VAL A 1 88 ? 33.031 -15.634 12.381 1.00 48.25 88 VAL A CA 1
ATOM 690 C C . VAL A 1 88 ? 32.845 -15.652 10.872 1.00 48.25 88 VAL A C 1
ATOM 692 O O . VAL A 1 88 ? 31.740 -15.522 10.353 1.00 48.25 88 VAL A O 1
ATOM 695 N N . PHE A 1 89 ? 33.967 -15.769 10.166 1.00 49.94 89 PHE A N 1
ATOM 696 C CA . PHE A 1 89 ? 33.993 -16.075 8.741 1.00 49.94 89 PHE A CA 1
ATOM 697 C C . PHE A 1 89 ? 33.255 -17.403 8.500 1.00 49.94 89 PHE A C 1
ATOM 699 O O . PHE A 1 89 ? 33.635 -18.409 9.108 1.00 49.94 89 PHE A O 1
ATOM 706 N N . PRO A 1 90 ? 32.240 -17.459 7.621 1.00 49.56 90 PRO A N 1
ATOM 707 C CA . PRO A 1 90 ? 31.662 -18.730 7.223 1.00 49.56 90 PRO A CA 1
ATOM 708 C C . PRO A 1 90 ? 32.705 -19.508 6.413 1.00 49.56 90 PRO A C 1
ATOM 710 O O . PRO A 1 90 ? 33.237 -19.020 5.414 1.00 49.56 90 PRO A O 1
ATOM 713 N N . GLN A 1 91 ? 33.026 -20.713 6.882 1.00 57.75 91 GLN A N 1
ATOM 714 C CA . GLN A 1 91 ? 33.881 -21.645 6.159 1.00 57.75 91 GLN A CA 1
ATOM 715 C C . GLN A 1 91 ? 33.261 -22.042 4.808 1.00 57.75 91 GLN A C 1
ATOM 717 O O . GLN A 1 91 ? 32.034 -22.091 4.682 1.00 57.75 91 GLN A O 1
ATOM 722 N N . PRO A 1 92 ? 34.091 -22.365 3.800 1.00 53.75 92 PRO A N 1
ATOM 723 C CA . PRO A 1 92 ? 33.616 -22.922 2.544 1.00 53.75 92 PRO A CA 1
ATOM 724 C C . PRO A 1 92 ? 32.943 -24.276 2.802 1.00 53.75 92 PRO A C 1
ATOM 726 O O . PRO A 1 92 ? 33.553 -25.199 3.339 1.00 53.75 92 PRO A O 1
ATOM 729 N N . PHE A 1 93 ? 31.672 -24.370 2.415 1.00 42.56 93 PHE A N 1
ATOM 730 C CA . PHE A 1 93 ? 30.859 -25.581 2.460 1.00 42.56 93 PHE A CA 1
ATOM 731 C C . PHE A 1 93 ? 31.583 -26.753 1.778 1.00 42.56 93 PHE A C 1
ATOM 733 O O . PHE A 1 93 ? 31.703 -26.797 0.553 1.00 42.56 93 PHE A O 1
ATOM 740 N N . GLN A 1 94 ? 32.036 -27.721 2.573 1.00 47.22 94 GLN A N 1
ATOM 741 C CA . GLN A 1 94 ? 32.382 -29.057 2.104 1.00 47.22 94 GLN A CA 1
ATOM 742 C C . GLN A 1 94 ? 31.124 -29.934 2.127 1.00 47.22 94 GLN A C 1
ATOM 744 O O . GLN A 1 94 ? 30.497 -30.088 3.169 1.00 47.22 94 GLN A O 1
ATOM 749 N N . GLY A 1 95 ? 30.792 -30.516 0.972 1.00 45.62 95 GLY A N 1
ATOM 750 C CA . GLY A 1 95 ? 30.064 -31.784 0.860 1.00 45.62 95 GLY A CA 1
ATOM 751 C C . GLY A 1 95 ? 28.592 -31.782 1.267 1.00 45.62 95 GLY A C 1
ATOM 752 O O . GLY A 1 95 ? 28.245 -32.275 2.333 1.00 45.62 95 GLY A O 1
ATOM 753 N N . PHE A 1 96 ? 27.709 -31.349 0.366 1.00 46.12 96 PHE A N 1
ATOM 754 C CA . PHE A 1 96 ? 26.341 -31.873 0.349 1.00 46.12 96 PHE A CA 1
ATOM 755 C C . PHE A 1 96 ? 26.319 -33.110 -0.557 1.00 46.12 96 PHE A C 1
ATOM 757 O O . PHE A 1 96 ? 26.306 -32.990 -1.782 1.00 46.12 96 PHE A O 1
ATOM 764 N N . GLU A 1 97 ? 26.363 -34.295 0.053 1.00 50.12 97 GLU A N 1
ATOM 765 C CA . GLU A 1 97 ? 25.949 -35.540 -0.596 1.00 50.12 97 GLU A CA 1
ATOM 766 C C . GLU A 1 97 ? 24.431 -35.485 -0.845 1.00 50.12 97 GLU A C 1
ATOM 768 O O . GLU A 1 97 ? 23.668 -35.201 0.086 1.00 50.12 97 GLU A O 1
ATOM 773 N N . PRO A 1 98 ? 23.960 -35.728 -2.080 1.00 64.38 98 PRO A N 1
ATOM 774 C CA . PRO A 1 98 ? 22.535 -35.832 -2.354 1.00 64.38 98 PRO A CA 1
ATOM 775 C C . PRO A 1 98 ? 21.964 -37.107 -1.707 1.00 64.38 98 PRO A C 1
ATOM 777 O O . PRO A 1 98 ? 22.587 -38.169 -1.793 1.00 64.38 98 PRO A O 1
ATOM 780 N N . PRO A 1 99 ? 20.777 -37.046 -1.079 1.00 58.12 99 PRO A N 1
ATOM 781 C CA . PRO A 1 99 ? 20.115 -38.237 -0.569 1.00 58.12 99 PRO A CA 1
ATOM 782 C C . PRO A 1 99 ? 19.719 -39.148 -1.735 1.00 58.12 99 PRO A C 1
ATOM 784 O O . PRO A 1 99 ? 19.121 -38.705 -2.715 1.00 58.12 99 PRO A O 1
ATOM 787 N N . ALA A 1 100 ? 20.065 -40.428 -1.610 1.00 50.00 100 ALA A N 1
ATOM 788 C CA . ALA A 1 100 ? 19.689 -41.478 -2.542 1.00 50.00 100 ALA A CA 1
ATOM 789 C C . ALA A 1 100 ? 18.159 -41.535 -2.708 1.00 50.00 100 ALA A C 1
ATOM 791 O O . ALA A 1 100 ? 17.425 -41.849 -1.770 1.00 50.00 100 ALA A O 1
ATOM 792 N N . GLU A 1 101 ? 17.686 -41.231 -3.915 1.00 51.81 101 GLU A N 1
ATOM 793 C CA . GLU A 1 101 ? 16.309 -41.452 -4.343 1.00 51.81 101 GLU A CA 1
ATOM 794 C C . GLU A 1 101 ? 16.040 -42.958 -4.473 1.00 51.81 101 GLU A C 1
ATOM 796 O O . GLU A 1 101 ? 16.499 -43.616 -5.408 1.00 51.81 101 GLU A O 1
ATOM 801 N N . THR A 1 102 ? 15.237 -43.515 -3.567 1.00 56.88 102 THR A N 1
ATOM 802 C CA . THR A 1 102 ? 14.496 -44.756 -3.832 1.00 56.88 102 THR A CA 1
ATOM 803 C C . THR A 1 102 ? 13.384 -44.442 -4.830 1.00 56.88 102 THR A C 1
ATOM 805 O O . THR A 1 102 ? 12.340 -43.892 -4.482 1.00 56.88 102 THR A O 1
ATOM 808 N N . ARG A 1 103 ? 13.658 -44.751 -6.098 1.00 48.16 103 ARG A N 1
ATOM 809 C CA . ARG A 1 103 ? 12.793 -44.540 -7.257 1.00 48.16 103 ARG A CA 1
ATOM 810 C C . ARG A 1 103 ? 12.098 -45.855 -7.611 1.00 48.16 103 ARG A C 1
ATOM 812 O O . ARG A 1 103 ? 12.647 -46.650 -8.361 1.00 48.16 103 ARG A O 1
ATOM 819 N N . ASP A 1 104 ? 10.886 -46.052 -7.102 1.00 60.47 104 ASP A N 1
ATOM 820 C CA . ASP A 1 104 ? 9.971 -47.108 -7.549 1.00 60.47 104 ASP A CA 1
ATOM 821 C C . ASP A 1 104 ? 8.733 -46.472 -8.189 1.00 60.47 104 ASP A C 1
ATOM 823 O O . ASP A 1 104 ? 7.738 -46.235 -7.512 1.00 60.47 104 ASP A O 1
ATOM 827 N N . HIS A 1 105 ? 8.775 -46.206 -9.498 1.00 55.16 105 HIS A N 1
ATOM 828 C CA . HIS A 1 105 ? 7.688 -46.609 -10.402 1.00 55.16 105 HIS A CA 1
ATOM 829 C C . HIS A 1 105 ? 8.029 -46.395 -11.888 1.00 55.16 105 HIS A C 1
ATOM 831 O O . HIS A 1 105 ? 8.656 -45.392 -12.243 1.00 55.16 105 HIS A O 1
ATOM 837 N N . PRO A 1 106 ? 7.618 -47.338 -12.760 1.00 56.81 106 PRO A N 1
ATOM 838 C CA . PRO A 1 106 ? 7.948 -47.349 -14.175 1.00 56.81 106 PRO A CA 1
ATOM 839 C C . PRO A 1 106 ? 6.933 -46.524 -14.967 1.00 56.81 106 PRO A C 1
ATOM 841 O O . PRO A 1 106 ? 5.729 -46.773 -14.909 1.00 56.81 106 PRO A O 1
ATOM 844 N N . GLN A 1 107 ? 7.417 -45.576 -15.762 1.00 52.25 107 GLN A N 1
ATOM 845 C CA . GLN A 1 107 ? 6.616 -44.978 -16.821 1.00 52.25 107 GLN A CA 1
ATOM 846 C C . GLN A 1 107 ? 7.406 -45.086 -18.125 1.00 52.25 107 GLN A C 1
ATOM 848 O O . GLN A 1 107 ? 8.426 -44.423 -18.304 1.00 52.25 107 GLN A O 1
ATOM 853 N N . GLU A 1 108 ? 6.950 -45.997 -18.990 1.00 53.44 108 GLU A N 1
ATOM 854 C CA . GLU A 1 108 ? 7.388 -46.156 -20.377 1.00 53.44 108 GLU A CA 1
ATOM 855 C C . GLU A 1 108 ? 7.331 -44.804 -21.093 1.00 53.44 108 GLU A C 1
ATOM 857 O O . GLU A 1 108 ? 6.262 -44.334 -21.487 1.00 53.44 108 GLU A O 1
ATOM 862 N N . PHE A 1 109 ? 8.493 -44.185 -21.285 1.00 46.19 109 PHE A N 1
ATOM 863 C CA . PHE A 1 109 ? 8.669 -43.108 -22.245 1.00 46.19 109 PHE A CA 1
ATOM 864 C C . PHE A 1 109 ? 9.340 -43.681 -23.488 1.00 46.19 109 PHE A C 1
ATOM 866 O O . PHE A 1 109 ? 10.463 -44.182 -23.446 1.00 46.19 109 PHE A O 1
ATOM 873 N N . LYS A 1 110 ? 8.593 -43.631 -24.593 1.00 56.47 110 LYS A N 1
ATOM 874 C CA . LYS A 1 110 ? 9.047 -43.983 -25.935 1.00 56.47 110 LYS A CA 1
ATOM 875 C C . LYS A 1 110 ? 10.231 -43.101 -26.330 1.00 56.47 110 LYS A C 1
ATOM 877 O O . LYS A 1 110 ? 10.128 -41.877 -26.290 1.00 56.47 110 LYS A O 1
ATOM 882 N N . GLN A 1 111 ? 11.309 -43.766 -26.737 1.00 51.41 111 GLN A N 1
ATOM 883 C CA . GLN A 1 111 ? 12.449 -43.203 -27.451 1.00 51.41 111 GLN A CA 1
ATOM 884 C C . GLN A 1 111 ? 11.974 -42.433 -28.686 1.00 51.41 111 GLN A C 1
ATOM 886 O O . GLN A 1 111 ? 11.283 -42.987 -29.541 1.00 51.41 111 GLN A O 1
ATOM 891 N N . LEU A 1 112 ? 12.381 -41.172 -28.774 1.00 57.56 112 LEU A N 1
ATOM 892 C CA . LEU A 1 112 ? 12.648 -40.520 -30.044 1.00 57.56 112 LEU A CA 1
ATOM 893 C C . LEU A 1 112 ? 14.107 -40.083 -29.990 1.00 57.56 112 LEU A C 1
ATOM 895 O O . LEU A 1 112 ? 14.489 -39.220 -29.200 1.00 57.56 112 LEU A O 1
ATOM 899 N N . ASP A 1 113 ? 14.897 -40.799 -30.776 1.00 56.81 113 ASP A N 1
ATOM 900 C CA . ASP A 1 113 ? 16.271 -40.497 -31.122 1.00 56.81 113 ASP A CA 1
ATOM 901 C C . ASP A 1 113 ? 16.297 -39.210 -31.952 1.00 56.81 113 ASP A C 1
ATOM 903 O O . ASP A 1 113 ? 15.577 -39.121 -32.940 1.00 56.81 113 ASP A O 1
ATOM 907 N N . GLU A 1 114 ? 17.126 -38.237 -31.576 1.00 57.62 114 GLU A N 1
ATOM 908 C CA . GLU A 1 114 ? 17.679 -37.251 -32.514 1.00 57.62 114 GLU A CA 1
ATOM 909 C C . GLU A 1 114 ? 18.961 -36.641 -31.923 1.00 57.62 114 GLU A C 1
ATOM 911 O O . GLU A 1 114 ? 19.001 -35.629 -31.228 1.00 57.62 114 GLU A O 1
ATOM 916 N N . GLU A 1 115 ? 20.020 -37.417 -32.130 1.00 47.69 115 GLU A N 1
ATOM 917 C CA . GLU A 1 115 ? 21.355 -37.018 -32.570 1.00 47.69 115 GLU A CA 1
ATOM 918 C C . GLU A 1 115 ? 21.512 -35.529 -32.957 1.00 47.69 115 GLU A C 1
ATOM 920 O O . GLU A 1 115 ? 21.048 -35.089 -34.005 1.00 47.69 115 GLU A O 1
ATOM 925 N N . SER A 1 116 ? 22.250 -34.758 -32.149 1.00 59.25 116 SER A N 1
ATOM 926 C CA . SER A 1 116 ? 22.898 -33.527 -32.618 1.00 59.25 116 SER A CA 1
ATOM 927 C C . SER A 1 116 ? 24.319 -33.428 -32.070 1.00 59.25 116 SER A C 1
ATOM 929 O O . SER A 1 116 ? 24.583 -33.023 -30.939 1.00 59.25 116 SER A O 1
ATOM 931 N N . THR A 1 117 ? 25.210 -33.851 -32.952 1.00 48.72 117 THR A N 1
ATOM 932 C CA . THR A 1 117 ? 26.666 -33.751 -33.010 1.00 48.72 117 THR A CA 1
ATOM 933 C C . THR A 1 117 ? 27.210 -32.334 -32.756 1.00 48.72 117 THR A C 1
ATOM 935 O O . THR A 1 117 ? 26.651 -31.376 -33.273 1.00 48.72 117 THR A O 1
ATOM 938 N N . MET A 1 118 ? 28.298 -32.282 -31.963 1.00 44.19 118 MET A N 1
ATOM 939 C CA . MET A 1 118 ? 29.461 -31.353 -31.882 1.00 44.19 118 MET A CA 1
ATOM 940 C C . MET A 1 118 ? 29.296 -29.885 -32.360 1.00 44.19 118 MET A C 1
ATOM 942 O O . MET A 1 118 ? 28.738 -29.616 -33.408 1.00 44.19 118 MET A O 1
ATOM 946 N N . GLU A 1 119 ? 29.824 -28.872 -31.659 1.00 56.12 119 GLU A N 1
ATOM 947 C CA . GLU A 1 119 ? 31.265 -28.546 -31.673 1.00 56.12 119 GLU A CA 1
ATOM 948 C C . GLU A 1 119 ? 31.745 -27.698 -30.465 1.00 56.12 119 GLU A C 1
ATOM 950 O O . GLU A 1 119 ? 31.061 -26.757 -30.057 1.00 56.12 119 GLU A O 1
ATOM 955 N N . PRO A 1 120 ? 32.960 -27.954 -29.932 1.00 54.16 120 PRO A N 1
ATOM 956 C CA . PRO A 1 120 ? 33.668 -27.057 -29.024 1.00 54.16 120 PRO A CA 1
ATOM 957 C C . PRO A 1 120 ? 34.539 -26.056 -29.806 1.00 54.16 120 PRO A C 1
ATOM 959 O O . PRO A 1 120 ? 35.643 -26.369 -30.256 1.00 54.16 120 PRO A O 1
ATOM 962 N N . GLY A 1 121 ? 34.049 -24.824 -29.941 1.00 47.09 121 GLY A N 1
ATOM 963 C CA . GLY A 1 121 ? 34.804 -23.706 -30.507 1.00 47.09 121 GLY A CA 1
ATOM 964 C C . GLY A 1 121 ? 35.890 -23.208 -29.552 1.00 47.09 121 GLY A C 1
ATOM 965 O O . GLY A 1 121 ? 35.602 -22.622 -28.512 1.00 47.09 121 GLY A O 1
ATOM 966 N N . SER A 1 122 ? 37.139 -23.460 -29.939 1.00 54.19 122 SER A N 1
ATOM 967 C CA . SER A 1 122 ? 38.364 -22.850 -29.409 1.00 54.19 122 SER A CA 1
ATOM 968 C C . SER A 1 122 ? 38.550 -21.402 -29.906 1.00 54.19 122 SER A C 1
ATOM 970 O O . SER A 1 122 ? 37.901 -21.016 -30.874 1.00 54.19 122 SER A O 1
ATOM 972 N N . PHE A 1 123 ? 39.523 -20.699 -29.294 1.00 49.97 123 PHE A N 1
ATOM 973 C CA . PHE A 1 123 ? 40.239 -19.450 -29.672 1.00 49.97 123 PHE A CA 1
ATOM 974 C C . PHE A 1 123 ? 39.963 -18.206 -28.790 1.00 49.97 123 PHE A C 1
ATOM 976 O O . PHE A 1 123 ? 38.820 -17.961 -28.423 1.00 49.97 123 PHE A O 1
ATOM 983 N N . PRO A 1 124 ? 40.958 -17.317 -28.563 1.00 57.09 124 PRO A N 1
ATOM 984 C CA . PRO A 1 124 ? 42.308 -17.581 -28.042 1.00 57.09 124 PRO A CA 1
ATOM 985 C C . PRO A 1 124 ? 42.733 -16.606 -26.909 1.00 57.09 124 PRO A C 1
ATOM 987 O O . PRO A 1 124 ? 42.406 -15.421 -26.925 1.00 57.09 124 PRO A O 1
ATOM 990 N N . GLU A 1 125 ? 43.562 -17.081 -25.972 1.00 53.53 125 GLU A N 1
ATOM 991 C CA . GLU A 1 125 ? 44.584 -16.240 -25.324 1.00 53.53 125 GLU A CA 1
ATOM 992 C C . GLU A 1 125 ? 45.557 -15.740 -26.402 1.00 53.53 125 GLU A C 1
ATOM 994 O O . GLU A 1 125 ? 45.965 -16.552 -27.228 1.00 53.53 125 GLU A O 1
ATOM 999 N N . LEU A 1 126 ? 45.944 -14.456 -26.384 1.00 49.75 126 LEU A N 1
ATOM 1000 C CA . LEU A 1 126 ? 47.330 -13.973 -26.556 1.00 49.75 126 LEU A CA 1
ATOM 1001 C C . LEU A 1 126 ? 47.387 -12.447 -26.823 1.00 49.75 126 LEU A C 1
ATOM 1003 O O . LEU A 1 126 ? 46.887 -11.965 -27.832 1.00 49.75 126 LEU A O 1
ATOM 1007 N N . PHE A 1 127 ? 48.131 -11.761 -25.945 1.00 46.44 127 PHE A N 1
ATOM 1008 C CA . PHE A 1 127 ? 48.952 -10.551 -26.147 1.00 46.44 127 PHE A CA 1
ATOM 1009 C C . PHE A 1 127 ? 48.319 -9.221 -26.604 1.00 46.44 127 PHE A C 1
ATOM 1011 O O . PHE A 1 127 ? 47.905 -9.073 -27.745 1.00 46.44 127 PHE A O 1
ATOM 1018 N N . ALA A 1 128 ? 48.478 -8.182 -25.774 1.00 46.50 128 ALA A N 1
ATOM 1019 C CA . ALA A 1 128 ? 49.408 -7.082 -26.071 1.00 46.50 128 ALA A CA 1
ATOM 1020 C C . ALA A 1 128 ? 49.519 -6.130 -24.869 1.00 46.50 128 ALA A C 1
ATOM 1022 O O . ALA A 1 128 ? 48.626 -5.340 -24.577 1.00 46.50 128 ALA A O 1
ATOM 1023 N N . ASP A 1 129 ? 50.656 -6.245 -24.191 1.00 48.56 129 ASP A N 1
ATOM 1024 C CA . ASP A 1 129 ? 51.267 -5.199 -23.382 1.00 48.56 129 ASP A CA 1
ATOM 1025 C C . ASP A 1 129 ? 51.572 -3.996 -24.294 1.00 48.56 129 ASP A C 1
ATOM 1027 O O . ASP A 1 129 ? 52.067 -4.171 -25.412 1.00 48.56 129 ASP A O 1
ATOM 1031 N N . GLY A 1 130 ? 51.212 -2.791 -23.863 1.00 47.84 130 GLY A N 1
ATOM 1032 C CA . GLY A 1 130 ? 51.204 -1.614 -24.726 1.00 47.84 130 GLY A CA 1
ATOM 1033 C C . GLY A 1 130 ? 50.928 -0.331 -23.961 1.00 47.84 130 GLY A C 1
ATOM 1034 O O . GLY A 1 130 ? 49.880 0.286 -24.121 1.00 47.84 130 GLY A O 1
ATOM 1035 N N . THR A 1 131 ? 51.886 0.071 -23.134 1.00 51.72 131 THR A N 1
ATOM 1036 C CA . THR A 1 131 ? 52.063 1.444 -22.654 1.00 51.72 131 THR A CA 1
ATOM 1037 C C . THR A 1 131 ? 52.498 2.342 -23.816 1.00 51.72 131 THR A C 1
ATOM 1039 O O . THR A 1 131 ? 53.526 2.068 -24.439 1.00 51.72 131 THR A O 1
ATOM 1042 N N . PRO A 1 132 ? 51.800 3.464 -24.055 1.00 60.47 132 PRO A N 1
ATOM 1043 C CA . PRO A 1 132 ? 52.487 4.653 -24.512 1.00 60.47 132 PRO A CA 1
ATOM 1044 C C . PRO A 1 132 ? 52.363 5.788 -23.501 1.00 60.47 132 PRO A C 1
ATOM 1046 O O . PRO A 1 132 ? 51.301 6.162 -23.006 1.00 60.47 132 PRO A O 1
ATOM 1049 N N . ASP A 1 133 ? 53.560 6.269 -23.235 1.00 47.16 133 ASP A N 1
ATOM 1050 C CA . ASP A 1 133 ? 53.990 7.453 -22.538 1.00 47.16 133 ASP A CA 1
ATOM 1051 C C . ASP A 1 133 ? 53.182 8.724 -22.861 1.00 47.16 133 ASP A C 1
ATOM 1053 O O . ASP A 1 133 ? 52.772 9.002 -23.988 1.00 47.16 133 ASP A O 1
ATOM 1057 N N . GLN A 1 134 ? 53.005 9.478 -21.787 1.00 56.03 134 GLN A N 1
ATOM 1058 C CA . GLN A 1 134 ? 52.623 10.873 -21.623 1.00 56.03 134 GLN A CA 1
ATOM 1059 C C . GLN A 1 134 ? 53.141 11.812 -22.738 1.00 56.03 134 GLN A C 1
ATOM 1061 O O . GLN A 1 134 ? 54.327 11.801 -23.052 1.00 56.03 134 GLN A O 1
ATOM 1066 N N . THR A 1 135 ? 52.299 12.711 -23.266 1.00 54.81 135 THR A N 1
ATOM 1067 C CA . THR A 1 135 ? 52.423 14.181 -23.084 1.00 54.81 135 THR A CA 1
ATOM 1068 C C . THR A 1 135 ? 51.488 14.991 -24.003 1.00 54.81 135 THR A C 1
ATOM 1070 O O . THR A 1 135 ? 51.264 14.662 -25.161 1.00 54.81 135 THR A O 1
ATOM 1073 N N . ASP A 1 136 ? 50.979 16.082 -23.422 1.00 51.59 136 ASP A N 1
ATOM 1074 C CA . ASP A 1 136 ? 50.438 17.299 -24.046 1.00 51.59 136 ASP A CA 1
ATOM 1075 C C . ASP A 1 136 ? 49.050 17.269 -24.717 1.00 51.59 136 ASP A C 1
ATOM 1077 O O . ASP A 1 136 ? 48.873 16.886 -25.868 1.00 51.59 136 ASP A O 1
ATOM 1081 N N . GLY A 1 137 ? 48.046 17.830 -24.021 1.00 51.97 137 GLY A N 1
ATOM 1082 C CA . GLY A 1 137 ? 46.753 18.138 -24.644 1.00 51.97 137 GLY A CA 1
ATOM 1083 C C . GLY A 1 137 ? 45.660 18.685 -23.723 1.00 51.97 137 GLY A C 1
ATOM 1084 O O . GLY A 1 137 ? 44.535 18.193 -23.758 1.00 51.97 137 GLY A O 1
ATOM 1085 N N . ALA A 1 138 ? 45.944 19.713 -22.914 1.00 57.19 138 ALA A N 1
ATOM 1086 C CA . ALA A 1 138 ? 45.005 20.326 -21.953 1.00 57.19 138 ALA A CA 1
ATOM 1087 C C . ALA A 1 138 ? 43.743 21.000 -22.564 1.00 57.19 138 ALA A C 1
ATOM 1089 O O . ALA A 1 138 ? 43.037 21.737 -21.880 1.00 57.19 138 ALA A O 1
ATOM 1090 N N . THR A 1 139 ? 43.426 20.744 -23.836 1.00 55.09 139 THR A N 1
ATOM 1091 C CA . THR A 1 139 ? 42.208 21.200 -24.526 1.00 55.09 139 THR A CA 1
ATOM 1092 C C . THR A 1 139 ? 41.336 20.059 -25.074 1.00 55.09 139 THR A C 1
ATOM 1094 O O . THR A 1 139 ? 40.257 20.336 -25.592 1.00 55.09 139 THR A O 1
ATOM 1097 N N . SER A 1 140 ? 41.725 18.783 -24.912 1.00 53.16 140 SER A N 1
ATOM 1098 C CA . SER A 1 140 ? 40.942 17.626 -25.400 1.00 53.16 140 SER A CA 1
ATOM 1099 C C . SER A 1 140 ? 39.837 17.148 -24.441 1.00 53.16 140 SER A C 1
ATOM 1101 O O . SER A 1 140 ? 38.987 16.356 -24.829 1.00 53.16 140 SER A O 1
ATOM 1103 N N . ILE A 1 141 ? 39.788 17.665 -23.206 1.00 57.34 141 ILE A N 1
ATOM 1104 C CA . ILE A 1 141 ? 38.840 17.214 -22.164 1.00 57.34 141 ILE A CA 1
ATOM 1105 C C . ILE A 1 141 ? 37.380 17.579 -22.504 1.00 57.34 141 ILE A C 1
ATOM 1107 O O . ILE A 1 141 ? 36.451 16.914 -22.059 1.00 57.34 141 ILE A O 1
ATOM 1111 N N . LEU A 1 142 ? 37.153 18.611 -23.325 1.00 55.69 142 LEU A N 1
ATOM 1112 C CA . LEU A 1 142 ? 35.798 19.049 -23.683 1.00 55.69 142 LEU A CA 1
ATOM 1113 C C . LEU A 1 142 ? 35.208 18.331 -24.906 1.00 55.69 142 LEU A C 1
ATOM 1115 O O . LEU A 1 142 ? 34.017 18.488 -25.157 1.00 55.69 142 LEU A O 1
ATOM 1119 N N . ARG A 1 143 ? 35.996 17.551 -25.662 1.00 51.78 143 ARG A N 1
ATOM 1120 C CA . ARG A 1 143 ? 35.501 16.828 -26.849 1.00 51.78 143 ARG A CA 1
ATOM 1121 C C . ARG A 1 143 ? 35.070 15.390 -26.538 1.00 51.78 143 ARG A C 1
ATOM 1123 O O . ARG A 1 143 ? 34.179 14.888 -27.211 1.00 51.78 143 ARG A O 1
ATOM 1130 N N . ASP A 1 144 ? 35.607 14.794 -25.473 1.00 51.62 144 ASP A N 1
ATOM 1131 C CA . ASP A 1 144 ? 35.255 13.433 -25.032 1.00 51.62 144 ASP A CA 1
ATOM 1132 C C . ASP A 1 144 ? 33.991 13.368 -24.148 1.00 51.62 144 ASP A C 1
ATOM 1134 O O . ASP A 1 144 ? 33.446 12.287 -23.906 1.00 51.62 144 ASP A O 1
ATOM 1138 N N . LEU A 1 145 ? 33.472 14.516 -23.684 1.00 56.94 145 LEU A N 1
ATOM 1139 C CA . LEU A 1 145 ? 32.171 14.564 -22.999 1.00 56.94 145 LEU A CA 1
ATOM 1140 C C . LEU A 1 145 ? 30.994 14.365 -23.966 1.00 56.94 145 LEU A C 1
ATOM 1142 O O . LEU A 1 145 ? 29.963 13.840 -23.555 1.00 56.94 145 LEU A O 1
ATOM 1146 N N . ASP A 1 146 ? 31.151 14.740 -25.239 1.00 53.25 146 ASP A N 1
ATOM 1147 C CA . ASP A 1 146 ? 30.084 14.643 -26.247 1.00 53.25 146 ASP A CA 1
ATOM 1148 C C . ASP A 1 146 ? 29.969 13.215 -26.820 1.00 53.25 146 ASP A C 1
ATOM 1150 O O . ASP A 1 146 ? 28.886 12.766 -27.185 1.00 53.25 146 ASP A O 1
ATOM 1154 N N . SER A 1 147 ? 31.060 12.436 -26.791 1.00 55.88 147 SER A N 1
ATOM 1155 C CA . SER A 1 147 ? 31.049 10.992 -27.080 1.00 55.88 147 SER A CA 1
ATOM 1156 C C . SER A 1 147 ? 30.580 10.126 -25.902 1.00 55.88 147 SER A C 1
ATOM 1158 O O . SER A 1 147 ? 30.323 8.942 -26.084 1.00 55.88 147 SER A O 1
ATOM 1160 N N . SER A 1 148 ? 30.418 10.689 -24.697 1.00 52.22 148 SER A N 1
ATOM 1161 C CA . SER A 1 148 ? 29.813 9.977 -23.551 1.00 52.22 148 SER A CA 1
ATOM 1162 C C . SER A 1 148 ? 28.277 10.015 -23.547 1.00 52.22 148 SER A C 1
ATOM 1164 O O . SER A 1 148 ? 27.650 9.436 -22.663 1.00 52.22 148 SER A O 1
ATOM 1166 N N . ILE A 1 149 ? 27.651 10.671 -24.531 1.00 56.88 149 ILE A N 1
ATOM 1167 C CA . ILE A 1 149 ? 26.185 10.730 -24.682 1.00 56.88 149 ILE A CA 1
ATOM 1168 C C . ILE A 1 149 ? 25.645 9.478 -25.412 1.00 56.88 149 ILE A C 1
ATOM 1170 O O . ILE A 1 149 ? 24.437 9.250 -25.472 1.00 56.88 149 ILE A O 1
ATOM 1174 N N . GLU A 1 150 ? 26.523 8.620 -25.941 1.00 54.72 150 GLU A N 1
ATOM 1175 C CA . GLU A 1 150 ? 26.148 7.571 -26.898 1.00 54.72 150 GLU A CA 1
ATOM 1176 C C . GLU A 1 150 ? 25.442 6.337 -26.308 1.00 54.72 150 GLU A C 1
ATOM 1178 O O . GLU A 1 150 ? 24.910 5.527 -27.063 1.00 54.72 150 GLU A O 1
ATOM 1183 N N . SER A 1 151 ? 25.294 6.234 -24.985 1.00 63.34 151 SER A N 1
ATOM 1184 C CA . SER A 1 151 ? 24.517 5.152 -24.367 1.00 63.34 151 SER A CA 1
ATOM 1185 C C . SER A 1 151 ? 23.330 5.683 -23.568 1.00 63.34 151 SER A C 1
ATOM 1187 O O . SER A 1 151 ? 23.247 5.533 -22.350 1.00 63.34 151 SER A O 1
ATOM 1189 N N . THR A 1 152 ? 22.350 6.276 -24.251 1.00 74.38 152 THR A N 1
ATOM 1190 C CA . THR A 1 152 ? 21.036 6.594 -23.651 1.00 74.38 152 THR A CA 1
ATOM 1191 C C . THR A 1 152 ? 20.408 5.383 -22.944 1.00 74.38 152 THR A C 1
ATOM 1193 O O . THR A 1 152 ? 19.745 5.542 -21.921 1.00 74.38 152 THR A O 1
ATOM 1196 N N . SER A 1 153 ? 20.694 4.163 -23.413 1.00 75.00 153 SER A N 1
ATOM 1197 C CA . SER A 1 153 ? 20.300 2.908 -22.762 1.00 75.00 153 SER A CA 1
ATOM 1198 C C . SER A 1 153 ? 20.892 2.716 -21.364 1.00 75.00 153 SER A C 1
ATOM 1200 O O . SER A 1 153 ? 20.216 2.169 -20.490 1.00 75.00 153 SER A O 1
ATOM 1202 N N . ASP A 1 154 ? 22.127 3.166 -21.138 1.00 83.12 154 ASP A N 1
ATOM 1203 C CA . ASP A 1 154 ? 22.823 2.989 -19.860 1.00 83.12 154 ASP A CA 1
ATOM 1204 C C . ASP A 1 154 ? 22.257 3.957 -18.818 1.00 83.12 154 ASP A C 1
ATOM 1206 O O . ASP A 1 154 ? 21.963 3.555 -17.694 1.00 83.12 154 ASP A O 1
ATOM 1210 N N . LEU A 1 155 ? 21.937 5.188 -19.233 1.00 83.56 155 LEU A N 1
ATOM 1211 C CA . LEU A 1 155 ? 21.257 6.165 -18.379 1.00 83.56 155 LEU A CA 1
ATOM 1212 C C . LEU A 1 155 ? 19.879 5.670 -17.907 1.00 83.56 155 LEU A C 1
ATOM 1214 O O . LEU A 1 155 ? 19.509 5.867 -16.748 1.00 83.56 155 LEU A O 1
ATOM 1218 N N . VAL A 1 156 ? 19.110 5.004 -18.775 1.00 81.94 156 VAL A N 1
ATOM 1219 C CA . VAL A 1 156 ? 17.805 4.422 -18.406 1.00 81.94 156 VAL A CA 1
ATOM 1220 C C . VAL A 1 156 ? 17.978 3.261 -17.426 1.00 81.94 156 VAL A C 1
ATOM 1222 O O . VAL A 1 156 ? 17.241 3.163 -16.438 1.00 81.94 156 VAL A O 1
ATOM 1225 N N . ALA A 1 157 ? 18.967 2.393 -17.663 1.00 84.12 157 ALA A N 1
ATOM 1226 C CA . ALA A 1 157 ? 19.288 1.293 -16.759 1.00 84.12 157 ALA A CA 1
ATOM 1227 C C . ALA A 1 157 ? 19.716 1.800 -15.370 1.00 84.12 157 ALA A C 1
ATOM 1229 O O . ALA A 1 157 ? 19.309 1.226 -14.352 1.00 84.12 157 ALA A O 1
ATOM 1230 N N . ASP A 1 158 ? 20.462 2.902 -15.324 1.00 91.81 158 ASP A N 1
ATOM 1231 C CA . ASP A 1 158 ? 20.892 3.545 -14.086 1.00 91.81 158 ASP A CA 1
ATOM 1232 C C . ASP A 1 158 ? 19.718 4.157 -13.320 1.00 91.81 158 ASP A C 1
ATOM 1234 O O . ASP A 1 158 ? 19.598 3.938 -12.113 1.00 91.81 158 ASP A O 1
ATOM 1238 N N . ARG A 1 159 ? 18.777 4.826 -14.001 1.00 94.12 159 ARG A N 1
ATOM 1239 C CA . ARG A 1 159 ? 17.558 5.357 -13.359 1.00 94.12 159 ARG A CA 1
ATOM 1240 C C . ARG A 1 159 ? 16.683 4.255 -12.769 1.00 94.12 159 ARG A C 1
ATOM 1242 O O . ARG A 1 159 ? 16.203 4.383 -11.646 1.00 94.12 159 ARG A O 1
ATOM 1249 N N . TYR A 1 160 ? 16.517 3.139 -13.476 1.00 95.25 160 TYR A N 1
ATOM 1250 C CA . TYR A 1 160 ? 15.775 1.985 -12.959 1.00 95.25 160 TYR A CA 1
ATOM 1251 C C . TYR A 1 160 ? 16.401 1.421 -11.667 1.00 95.25 160 TYR A C 1
ATOM 1253 O O . TYR A 1 160 ? 15.697 1.111 -10.696 1.00 95.25 160 TYR A O 1
ATOM 1261 N N . ARG A 1 161 ? 17.737 1.304 -11.633 1.00 95.50 161 ARG A N 1
ATOM 1262 C CA . ARG A 1 161 ? 18.480 0.874 -10.437 1.00 95.50 161 ARG A CA 1
ATOM 1263 C C . ARG A 1 161 ? 18.360 1.893 -9.308 1.00 95.50 161 ARG A C 1
ATOM 1265 O O . ARG A 1 161 ? 18.131 1.493 -8.166 1.00 95.50 161 ARG A O 1
ATOM 1272 N N . LEU A 1 162 ? 18.439 3.182 -9.633 1.00 96.19 162 LEU A N 1
ATOM 1273 C CA . LEU A 1 162 ? 18.248 4.277 -8.688 1.00 96.19 162 LEU A CA 1
ATOM 1274 C C . LEU A 1 162 ? 16.865 4.209 -8.030 1.00 96.19 162 LEU A C 1
ATOM 1276 O O . LEU A 1 162 ? 16.796 4.234 -6.806 1.00 96.19 162 LEU A O 1
ATOM 1280 N N . CYS A 1 163 ? 15.781 4.016 -8.793 1.00 97.38 163 CYS A N 1
ATOM 1281 C CA . CYS A 1 163 ? 14.431 3.853 -8.235 1.00 97.38 163 CYS A CA 1
ATOM 1282 C C . CYS A 1 163 ? 14.357 2.706 -7.222 1.00 97.38 163 CYS A C 1
ATOM 1284 O O . CYS A 1 163 ? 13.786 2.863 -6.144 1.00 97.38 163 CYS A O 1
ATOM 1286 N N . SER A 1 164 ? 14.958 1.560 -7.553 1.00 96.31 164 SER A N 1
ATOM 1287 C CA . SER A 1 164 ? 14.970 0.390 -6.667 1.00 96.31 164 SER A CA 1
ATOM 1288 C C . SER A 1 164 ? 15.783 0.646 -5.392 1.00 96.31 164 SER A C 1
ATOM 1290 O O . SER A 1 164 ? 15.372 0.230 -4.310 1.00 96.31 164 SER A O 1
ATOM 1292 N N . SER A 1 165 ? 16.901 1.373 -5.501 1.00 97.31 165 SER A N 1
ATOM 1293 C CA . SER A 1 165 ? 17.704 1.798 -4.350 1.00 97.31 165 SER A CA 1
ATOM 1294 C C . SER A 1 165 ? 16.941 2.776 -3.455 1.00 97.31 165 SER A C 1
ATOM 1296 O O . SER A 1 165 ? 16.889 2.568 -2.249 1.00 97.31 165 SER A O 1
ATOM 1298 N N . LEU A 1 166 ? 16.317 3.808 -4.033 1.00 97.62 166 LEU A N 1
ATOM 1299 C CA . LEU A 1 166 ? 15.528 4.804 -3.296 1.00 97.62 166 LEU A CA 1
ATOM 1300 C C . LEU A 1 166 ? 14.335 4.171 -2.576 1.00 97.62 166 LEU A C 1
ATOM 1302 O O . LEU A 1 166 ? 14.008 4.537 -1.448 1.00 97.62 166 LEU A O 1
ATOM 1306 N N . PHE A 1 167 ? 13.698 3.186 -3.210 1.00 98.00 167 PHE A N 1
ATOM 1307 C CA . PHE A 1 167 ? 12.641 2.413 -2.574 1.00 98.00 167 PHE A CA 1
ATOM 1308 C C . PHE A 1 167 ? 13.166 1.618 -1.373 1.00 98.00 167 PHE A C 1
ATOM 1310 O O . PHE A 1 167 ? 12.544 1.621 -0.313 1.00 98.00 167 PHE A O 1
ATOM 1317 N N . ALA A 1 168 ? 14.325 0.967 -1.517 1.00 96.62 168 ALA A N 1
ATOM 1318 C CA . ALA A 1 168 ? 14.943 0.199 -0.439 1.00 96.62 168 ALA A CA 1
ATOM 1319 C C . ALA A 1 168 ? 15.379 1.077 0.747 1.00 96.62 168 ALA A C 1
ATOM 1321 O O . ALA A 1 168 ? 15.307 0.625 1.887 1.00 96.62 168 ALA A O 1
ATOM 1322 N N . THR A 1 169 ? 15.787 2.328 0.502 1.00 97.31 169 THR A N 1
ATOM 1323 C CA . THR A 1 169 ? 16.137 3.288 1.564 1.00 97.31 169 THR A CA 1
ATOM 1324 C C . THR A 1 169 ? 14.921 3.950 2.214 1.00 97.31 169 THR A C 1
ATOM 1326 O O . THR A 1 169 ? 15.080 4.656 3.203 1.00 97.31 169 THR A O 1
ATOM 1329 N N . GLY A 1 170 ? 13.709 3.730 1.695 1.00 96.56 170 GLY A N 1
ATOM 1330 C CA . GLY A 1 170 ? 12.480 4.334 2.215 1.00 96.56 170 GLY A CA 1
ATOM 1331 C C . GLY A 1 170 ? 12.233 5.776 1.756 1.00 96.56 170 GLY A C 1
ATOM 1332 O O . GLY A 1 170 ? 11.328 6.433 2.267 1.00 96.56 170 GLY A O 1
ATOM 1333 N N . GLU A 1 171 ? 12.985 6.267 0.768 1.00 98.00 171 GLU A N 1
ATOM 1334 C CA . GLU A 1 171 ? 12.834 7.614 0.202 1.00 98.00 171 GLU A CA 1
ATOM 1335 C C . GLU A 1 171 ? 11.710 7.636 -0.849 1.00 98.00 171 GLU A C 1
ATOM 1337 O O . GLU A 1 171 ? 11.930 7.821 -2.048 1.00 98.00 171 GLU A O 1
ATOM 1342 N N . TYR A 1 172 ? 10.469 7.394 -0.408 1.00 98.19 172 TYR A N 1
ATOM 1343 C CA . TYR A 1 172 ? 9.331 7.136 -1.303 1.00 98.19 172 TYR A CA 1
ATOM 1344 C C . TYR A 1 172 ? 8.943 8.330 -2.182 1.00 98.19 172 TYR A C 1
ATOM 1346 O O . TYR A 1 172 ? 8.542 8.133 -3.328 1.00 98.19 172 TYR A O 1
ATOM 1354 N N . GLN A 1 173 ? 9.058 9.561 -1.669 1.00 98.25 173 GLN A N 1
ATOM 1355 C CA . GLN A 1 173 ? 8.728 10.767 -2.440 1.00 98.25 173 GLN A CA 1
ATOM 1356 C C . GLN A 1 173 ? 9.709 10.965 -3.598 1.00 98.25 173 GLN A C 1
ATOM 1358 O O . GLN A 1 173 ? 9.283 11.144 -4.735 1.00 98.25 173 GLN A O 1
ATOM 1363 N N . LEU A 1 174 ? 11.012 10.851 -3.322 1.00 98.00 174 LEU A N 1
ATOM 1364 C CA . LEU A 1 174 ? 12.054 10.963 -4.343 1.00 98.00 174 LEU A CA 1
ATOM 1365 C C . LEU A 1 174 ? 11.997 9.791 -5.333 1.00 98.00 174 LEU A C 1
ATOM 1367 O O . LEU A 1 174 ? 12.202 9.965 -6.529 1.00 98.00 174 LEU A O 1
ATOM 1371 N N . CYS A 1 175 ? 11.665 8.588 -4.860 1.00 98.19 175 CYS A N 1
ATOM 1372 C CA . CYS A 1 175 ? 11.429 7.446 -5.738 1.00 98.19 175 CYS A CA 1
ATOM 1373 C C . CYS A 1 175 ? 10.313 7.745 -6.757 1.00 98.19 175 CYS A C 1
ATOM 1375 O O . CYS A 1 175 ? 10.484 7.474 -7.943 1.00 98.19 175 CYS A O 1
ATOM 1377 N N . LEU A 1 176 ? 9.200 8.356 -6.327 1.00 98.06 176 LEU A N 1
ATOM 1378 C CA . LEU A 1 176 ? 8.108 8.732 -7.230 1.00 98.06 176 LEU A CA 1
ATOM 1379 C C . LEU A 1 176 ? 8.528 9.777 -8.265 1.00 98.06 176 LEU A C 1
ATOM 1381 O O . LEU A 1 176 ? 8.199 9.599 -9.434 1.00 98.06 176 LEU A O 1
ATOM 1385 N N . THR A 1 177 ? 9.289 10.805 -7.878 1.00 97.88 177 THR A N 1
ATOM 1386 C CA . THR A 1 177 ? 9.749 11.819 -8.842 1.00 97.88 177 THR A CA 1
ATOM 1387 C C . THR A 1 177 ? 10.649 11.202 -9.912 1.00 97.88 177 THR A C 1
ATOM 1389 O O . THR A 1 177 ? 10.465 11.466 -11.095 1.00 97.88 177 THR A O 1
ATOM 1392 N N . VAL A 1 178 ? 11.565 10.301 -9.532 1.00 97.50 178 VAL A N 1
ATOM 1393 C CA . VAL A 1 178 ? 12.431 9.607 -10.505 1.00 97.50 178 VAL A CA 1
ATOM 1394 C C . VAL A 1 178 ? 11.621 8.660 -11.402 1.00 97.50 178 VAL A C 1
ATOM 1396 O O . VAL A 1 178 ? 11.913 8.543 -12.591 1.00 97.50 178 VAL A O 1
ATOM 1399 N N . ILE A 1 179 ? 10.583 8.003 -10.869 1.00 97.62 179 ILE A N 1
ATOM 1400 C CA . ILE A 1 179 ? 9.666 7.173 -11.668 1.00 97.62 179 ILE A CA 1
ATOM 1401 C C . ILE A 1 179 ? 8.905 8.020 -12.700 1.00 97.62 179 ILE A C 1
ATOM 1403 O O . ILE A 1 179 ? 8.715 7.567 -13.825 1.00 97.62 179 ILE A O 1
ATOM 1407 N N . GLU A 1 180 ? 8.473 9.231 -12.347 1.00 97.06 180 GLU A N 1
ATOM 1408 C CA . GLU A 1 180 ? 7.760 10.141 -13.257 1.00 97.06 180 GLU A CA 1
ATOM 1409 C C . GLU A 1 180 ? 8.653 10.688 -14.378 1.00 97.06 180 GLU A C 1
ATOM 1411 O O . GLU A 1 180 ? 8.179 10.913 -15.490 1.00 97.06 180 GLU A O 1
ATOM 1416 N N . GLU A 1 181 ? 9.950 10.847 -14.113 1.00 96.38 181 GLU A N 1
ATOM 1417 C CA . GLU A 1 181 ? 10.953 11.237 -15.111 1.00 96.38 181 GLU A CA 1
ATOM 1418 C C . GLU A 1 181 ? 11.372 10.087 -16.046 1.00 96.38 181 GLU A C 1
ATOM 1420 O O . GLU A 1 181 ? 12.105 10.304 -17.018 1.00 96.38 181 GLU A O 1
ATOM 1425 N N . LEU A 1 182 ? 10.959 8.850 -15.754 1.00 96.12 182 LEU A N 1
ATOM 1426 C CA . LEU A 1 182 ? 11.333 7.671 -16.524 1.00 96.12 182 LEU A CA 1
ATOM 1427 C C . LEU A 1 182 ? 10.383 7.481 -17.713 1.00 96.12 182 LEU A C 1
ATOM 1429 O O . LEU A 1 182 ? 9.170 7.362 -17.549 1.00 96.12 182 LEU A O 1
ATOM 1433 N N . ASN A 1 183 ? 10.932 7.400 -18.927 1.00 94.50 183 ASN A N 1
ATOM 1434 C CA . ASN A 1 183 ? 10.133 7.150 -20.123 1.00 94.50 183 ASN A CA 1
ATOM 1435 C C . ASN A 1 183 ? 9.713 5.666 -20.182 1.00 94.50 183 ASN A C 1
ATOM 1437 O O . ASN A 1 183 ? 10.571 4.798 -20.364 1.00 94.50 183 ASN A O 1
ATOM 1441 N N . PRO A 1 184 ? 8.411 5.329 -20.092 1.00 91.81 184 PRO A N 1
ATOM 1442 C CA . PRO A 1 184 ? 7.975 3.936 -20.097 1.00 91.81 184 PRO A CA 1
ATOM 1443 C C . PRO A 1 184 ? 8.241 3.237 -21.436 1.00 91.81 184 PRO A C 1
ATOM 1445 O O . PRO A 1 184 ? 8.278 2.012 -21.477 1.00 91.81 184 PRO A O 1
ATOM 1448 N N . VAL A 1 185 ? 8.418 3.974 -22.538 1.00 94.56 185 VAL A N 1
ATOM 1449 C CA . VAL A 1 185 ? 8.648 3.397 -23.876 1.00 94.56 185 VAL A CA 1
ATOM 1450 C C . VAL A 1 185 ? 10.018 2.721 -23.978 1.00 94.56 185 VAL A C 1
ATOM 1452 O O . VAL A 1 185 ? 10.153 1.726 -24.682 1.00 94.56 185 VAL A O 1
ATOM 1455 N N . GLU A 1 186 ? 11.006 3.213 -23.236 1.00 94.12 186 GLU A N 1
ATOM 1456 C CA . GLU A 1 186 ? 12.392 2.727 -23.277 1.00 94.12 186 GLU A CA 1
ATOM 1457 C C . GLU A 1 186 ? 12.616 1.486 -22.396 1.00 94.12 186 GLU A C 1
ATOM 1459 O O . GLU A 1 186 ? 13.654 0.830 -22.479 1.00 94.12 186 GLU A O 1
ATOM 1464 N N . LEU A 1 187 ? 11.636 1.136 -21.557 1.00 94.75 187 LEU A N 1
ATOM 1465 C CA . LEU A 1 187 ? 11.734 0.028 -20.614 1.00 94.75 187 LEU A CA 1
ATOM 1466 C C . LEU A 1 187 ? 11.248 -1.289 -21.213 1.00 94.75 187 LEU A C 1
ATOM 1468 O O . LEU A 1 187 ? 10.195 -1.366 -21.855 1.00 94.75 187 LEU A O 1
ATOM 1472 N N . LYS A 1 188 ? 11.969 -2.364 -20.877 1.00 95.81 188 LYS A N 1
ATOM 1473 C CA . LYS A 1 188 ? 11.505 -3.738 -21.107 1.00 95.81 188 LYS A CA 1
ATOM 1474 C C . LYS A 1 188 ? 10.217 -3.989 -20.320 1.00 95.81 188 LYS A C 1
ATOM 1476 O O . LYS A 1 188 ? 10.051 -3.453 -19.224 1.00 95.81 188 LYS A O 1
ATOM 1481 N N . ASP A 1 189 ? 9.355 -4.871 -20.817 1.00 95.81 189 ASP A N 1
ATOM 1482 C CA . ASP A 1 189 ? 8.046 -5.155 -20.204 1.00 95.81 189 ASP A CA 1
ATOM 1483 C C . ASP A 1 189 ? 8.149 -5.512 -18.716 1.00 95.81 189 ASP A C 1
ATOM 1485 O O . ASP A 1 189 ? 7.461 -4.927 -17.883 1.00 95.81 189 ASP A O 1
ATOM 1489 N N . TYR A 1 190 ? 9.097 -6.379 -18.348 1.00 96.06 190 TYR A N 1
ATOM 1490 C CA . TYR A 1 190 ? 9.338 -6.727 -16.945 1.00 96.06 190 TYR A CA 1
ATOM 1491 C C . TYR A 1 190 ? 9.735 -5.514 -16.083 1.00 96.06 190 TYR A C 1
ATOM 1493 O O . TYR A 1 190 ? 9.257 -5.365 -14.960 1.00 96.06 190 TYR A O 1
ATOM 1501 N N . GLN A 1 191 ? 10.593 -4.627 -16.604 1.00 96.62 191 GLN A N 1
ATOM 1502 C CA . GLN A 1 191 ? 11.020 -3.421 -15.886 1.00 96.62 191 GLN A CA 1
ATOM 1503 C C . GLN A 1 191 ? 9.854 -2.450 -15.702 1.00 96.62 191 GLN A C 1
ATOM 1505 O O . GLN A 1 191 ? 9.716 -1.861 -14.635 1.00 96.62 191 GLN A O 1
ATOM 1510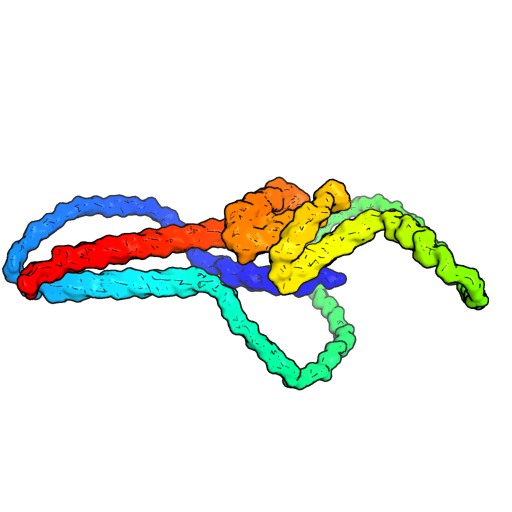 N N . ARG A 1 192 ? 8.997 -2.320 -16.719 1.00 97.44 192 ARG A N 1
ATOM 1511 C CA . ARG A 1 192 ? 7.783 -1.502 -16.671 1.00 97.44 192 ARG A CA 1
ATOM 1512 C C . ARG A 1 192 ? 6.832 -1.990 -15.579 1.00 97.44 192 ARG A C 1
ATOM 1514 O O . ARG A 1 192 ? 6.428 -1.200 -14.734 1.00 97.44 192 ARG A O 1
ATOM 1521 N N . ILE A 1 193 ? 6.543 -3.293 -15.542 1.00 97.81 193 ILE A N 1
ATOM 1522 C CA . ILE A 1 193 ? 5.667 -3.895 -14.524 1.00 97.81 193 ILE A CA 1
ATOM 1523 C C . ILE A 1 193 ? 6.268 -3.726 -13.120 1.00 97.81 193 ILE A C 1
ATOM 1525 O O . ILE A 1 193 ? 5.548 -3.422 -12.168 1.00 97.81 193 ILE A O 1
ATOM 1529 N N . TRP A 1 194 ? 7.590 -3.873 -12.979 1.00 97.19 194 TRP A N 1
ATOM 1530 C CA . TRP A 1 194 ? 8.273 -3.634 -11.707 1.00 97.19 194 TRP A CA 1
ATOM 1531 C C . TRP A 1 194 ? 8.185 -2.172 -11.253 1.00 97.19 194 TRP A C 1
ATOM 1533 O O . TRP A 1 194 ? 7.872 -1.918 -10.093 1.00 97.19 194 TRP A O 1
ATOM 1543 N N . ILE A 1 195 ? 8.405 -1.208 -12.151 1.00 97.81 195 ILE A N 1
ATOM 1544 C CA . ILE A 1 195 ? 8.270 0.228 -11.856 1.00 97.81 195 ILE A CA 1
ATOM 1545 C C . ILE A 1 195 ? 6.832 0.564 -11.431 1.00 97.81 195 ILE A C 1
ATOM 1547 O O . ILE A 1 195 ? 6.642 1.261 -10.435 1.00 97.81 195 ILE A O 1
ATOM 1551 N N . GLU A 1 196 ? 5.821 0.026 -12.118 1.00 98.06 196 GLU A N 1
ATOM 1552 C CA . GLU A 1 196 ? 4.411 0.185 -11.732 1.00 98.06 196 GLU A CA 1
ATOM 1553 C C . GLU A 1 196 ? 4.130 -0.398 -10.339 1.00 98.06 196 GLU A C 1
ATOM 1555 O O . GLU A 1 196 ? 3.424 0.207 -9.527 1.00 98.06 196 GLU A O 1
ATOM 1560 N N . TYR A 1 197 ? 4.734 -1.545 -10.018 1.00 98.38 197 TYR A N 1
ATOM 1561 C CA . TYR A 1 197 ? 4.639 -2.143 -8.688 1.00 98.38 197 TYR A CA 1
ATOM 1562 C C . TYR A 1 197 ? 5.302 -1.275 -7.609 1.00 98.38 197 TYR A C 1
ATOM 1564 O O . TYR A 1 197 ? 4.706 -1.058 -6.549 1.00 98.38 197 TYR A O 1
ATOM 1572 N N . LEU A 1 198 ? 6.495 -0.731 -7.874 1.00 98.12 198 LEU A N 1
ATOM 1573 C CA . LEU A 1 198 ? 7.173 0.203 -6.969 1.00 98.12 198 LEU A CA 1
ATOM 1574 C C . LEU A 1 198 ? 6.335 1.464 -6.744 1.00 98.12 198 LEU A C 1
ATOM 1576 O O . LEU A 1 198 ? 6.130 1.862 -5.597 1.00 98.12 198 LEU A O 1
ATOM 1580 N N . LYS A 1 199 ? 5.773 2.038 -7.813 1.00 98.31 199 LYS A N 1
ATOM 1581 C CA . LYS A 1 199 ? 4.879 3.198 -7.747 1.00 98.31 199 LYS A CA 1
ATOM 1582 C C . LYS A 1 199 ? 3.670 2.930 -6.850 1.00 98.31 199 LYS A C 1
ATOM 1584 O O . LYS A 1 199 ? 3.389 3.725 -5.953 1.00 98.31 199 LYS A O 1
ATOM 1589 N N . ALA A 1 200 ? 3.003 1.785 -7.025 1.00 98.38 200 ALA A N 1
ATOM 1590 C CA . ALA A 1 200 ? 1.888 1.370 -6.171 1.00 98.38 200 ALA A CA 1
ATOM 1591 C C . ALA A 1 200 ? 2.296 1.266 -4.691 1.00 98.38 200 ALA A C 1
ATOM 1593 O O . ALA A 1 200 ? 1.563 1.707 -3.802 1.00 98.38 200 ALA A O 1
ATOM 1594 N N . CYS A 1 201 ? 3.486 0.721 -4.418 1.00 97.94 201 CYS A N 1
ATOM 1595 C CA . CYS A 1 201 ? 4.008 0.596 -3.061 1.00 97.94 201 CYS A CA 1
ATOM 1596 C C . CYS A 1 201 ? 4.327 1.957 -2.428 1.00 97.94 201 CYS A C 1
ATOM 1598 O O . CYS A 1 201 ? 3.957 2.174 -1.275 1.00 97.94 201 CYS A O 1
ATOM 1600 N N . CYS A 1 202 ? 4.959 2.877 -3.163 1.00 98.25 202 CYS A N 1
ATOM 1601 C CA . CYS A 1 202 ? 5.234 4.234 -2.689 1.00 98.25 202 CYS A CA 1
ATOM 1602 C C . CYS A 1 202 ? 3.939 4.981 -2.342 1.00 98.25 202 CYS A C 1
ATOM 1604 O O . CYS A 1 202 ? 3.819 5.516 -1.242 1.00 98.25 202 CYS A O 1
ATOM 1606 N N . LEU A 1 203 ? 2.944 4.956 -3.237 1.00 98.25 203 LEU A N 1
ATOM 1607 C CA . LEU A 1 203 ? 1.640 5.599 -3.019 1.00 98.25 203 LEU A CA 1
ATOM 1608 C C . LEU A 1 203 ? 0.932 5.045 -1.775 1.00 98.25 203 LEU A C 1
ATOM 1610 O O . LEU A 1 203 ? 0.433 5.808 -0.947 1.00 98.25 203 LEU A O 1
ATOM 1614 N N . ARG A 1 204 ? 0.969 3.719 -1.587 1.00 97.75 204 ARG A N 1
ATOM 1615 C CA . ARG A 1 204 ? 0.413 3.058 -0.400 1.00 97.75 204 ARG A CA 1
ATOM 1616 C C . ARG A 1 204 ? 1.074 3.544 0.888 1.00 97.75 204 ARG A C 1
ATOM 1618 O O . ARG A 1 204 ? 0.362 3.794 1.861 1.00 97.75 204 ARG A O 1
ATOM 1625 N N . THR A 1 205 ? 2.403 3.656 0.909 1.00 97.06 205 THR A N 1
ATOM 1626 C CA . THR A 1 205 ? 3.150 4.107 2.094 1.00 97.06 205 THR A CA 1
ATOM 1627 C C . THR A 1 205 ? 2.929 5.591 2.387 1.00 97.06 205 THR A C 1
ATOM 1629 O O . THR A 1 205 ? 2.883 5.977 3.551 1.00 97.06 205 THR A O 1
ATOM 1632 N N . LEU A 1 206 ? 2.712 6.410 1.355 1.00 97.38 206 LEU A N 1
ATOM 1633 C CA . LEU A 1 206 ? 2.372 7.831 1.495 1.00 97.38 206 LEU A CA 1
ATOM 1634 C C . LEU A 1 206 ? 0.910 8.082 1.906 1.00 97.38 206 LEU A C 1
ATOM 1636 O O . LEU A 1 206 ? 0.547 9.216 2.205 1.00 97.38 206 LEU A O 1
ATOM 1640 N N . GLY A 1 207 ? 0.074 7.041 1.951 1.00 96.31 207 GLY A N 1
ATOM 1641 C CA . GLY A 1 207 ? -1.321 7.133 2.380 1.00 96.31 207 GLY A CA 1
ATOM 1642 C C . GLY A 1 207 ? -2.334 7.330 1.250 1.00 96.31 207 GLY A C 1
ATOM 1643 O O . GLY A 1 207 ? -3.531 7.265 1.521 1.00 96.31 207 GLY A O 1
ATOM 1644 N N . ASP A 1 208 ? -1.899 7.477 -0.005 1.00 97.81 208 ASP A N 1
ATOM 1645 C CA . ASP A 1 208 ? -2.798 7.523 -1.165 1.00 97.81 208 ASP A CA 1
ATOM 1646 C C . ASP A 1 208 ? -3.231 6.103 -1.571 1.00 97.81 208 ASP A C 1
ATOM 1648 O O . ASP A 1 208 ? -2.695 5.471 -2.489 1.00 97.81 208 ASP A O 1
ATOM 1652 N N . GLN A 1 209 ? -4.204 5.572 -0.825 1.00 97.06 209 GLN A N 1
ATOM 1653 C CA . GLN A 1 209 ? -4.708 4.212 -1.015 1.00 97.06 209 GLN A CA 1
ATOM 1654 C C . GLN A 1 209 ? -5.440 4.043 -2.350 1.00 97.06 209 GLN A C 1
ATOM 1656 O O . GLN A 1 209 ? -5.355 2.977 -2.959 1.00 97.06 209 GLN A O 1
ATOM 1661 N N . GLU A 1 210 ? -6.159 5.064 -2.819 1.00 97.31 210 GLU A N 1
ATOM 1662 C CA . GLU A 1 210 ? -6.980 4.947 -4.024 1.00 97.31 210 GLU A CA 1
ATOM 1663 C C . GLU A 1 210 ? -6.098 4.808 -5.268 1.00 97.31 210 GLU A C 1
ATOM 1665 O O . GLU A 1 210 ? -6.277 3.874 -6.059 1.00 97.31 210 GLU A O 1
ATOM 1670 N N . SER A 1 211 ? -5.096 5.679 -5.411 1.00 98.06 211 SER A N 1
ATOM 1671 C CA . SER A 1 211 ? -4.143 5.599 -6.519 1.00 98.06 211 SER A CA 1
ATOM 1672 C C . SER A 1 211 ? -3.346 4.294 -6.466 1.00 98.06 211 SER A C 1
ATOM 1674 O O . SER A 1 211 ? -3.204 3.620 -7.489 1.00 98.06 211 SER A O 1
ATOM 1676 N N . ALA A 1 212 ? -2.907 3.868 -5.275 1.00 98.31 212 ALA A N 1
ATOM 1677 C CA . ALA A 1 212 ? -2.216 2.591 -5.101 1.00 98.31 212 ALA A CA 1
ATOM 1678 C C . ALA A 1 212 ? -3.071 1.395 -5.562 1.00 98.31 212 ALA A C 1
ATOM 1680 O O . ALA A 1 212 ? -2.588 0.540 -6.307 1.00 98.31 212 ALA A O 1
ATOM 1681 N N . GLN A 1 213 ? -4.358 1.347 -5.189 1.00 98.25 213 GLN A N 1
ATOM 1682 C CA . GLN A 1 213 ? -5.277 0.295 -5.639 1.00 98.25 213 GLN A CA 1
ATOM 1683 C C . GLN A 1 213 ? -5.418 0.259 -7.162 1.00 98.25 213 GLN A C 1
ATOM 1685 O O . GLN A 1 213 ? -5.459 -0.830 -7.739 1.00 98.25 213 GLN A O 1
ATOM 1690 N N . ARG A 1 214 ? -5.493 1.422 -7.826 1.00 98.38 214 ARG A N 1
ATOM 1691 C CA . ARG A 1 214 ? -5.563 1.482 -9.295 1.00 98.38 214 ARG A CA 1
ATOM 1692 C C . ARG A 1 214 ? -4.326 0.840 -9.923 1.00 98.38 214 ARG A C 1
ATOM 1694 O O . ARG A 1 214 ? -4.486 -0.034 -10.770 1.00 98.38 214 ARG A O 1
ATOM 1701 N N . HIS A 1 215 ? -3.125 1.186 -9.458 1.00 98.31 215 HIS A N 1
ATOM 1702 C CA . HIS A 1 215 ? -1.883 0.593 -9.968 1.00 98.31 215 HIS A CA 1
ATOM 1703 C C . HIS A 1 215 ? -1.796 -0.918 -9.703 1.00 98.31 215 HIS A C 1
ATOM 1705 O O . HIS A 1 215 ? -1.478 -1.680 -10.614 1.00 98.31 215 HIS A O 1
ATOM 1711 N N . TYR A 1 216 ? -2.174 -1.396 -8.513 1.00 98.62 216 TYR A N 1
ATOM 1712 C CA . TYR A 1 216 ? -2.218 -2.841 -8.257 1.00 98.62 216 TYR A CA 1
ATOM 1713 C C . TYR A 1 216 ? -3.199 -3.578 -9.177 1.00 98.62 216 TYR A C 1
ATOM 1715 O O . TYR A 1 216 ? -2.893 -4.676 -9.638 1.00 98.62 216 TYR A O 1
ATOM 1723 N N . ARG A 1 217 ? -4.358 -2.986 -9.496 1.00 98.56 217 ARG A N 1
ATOM 1724 C CA . ARG A 1 217 ? -5.310 -3.578 -10.454 1.00 98.56 217 ARG A CA 1
ATOM 1725 C C . ARG A 1 217 ? -4.739 -3.636 -11.870 1.00 98.56 217 ARG A C 1
ATOM 1727 O O . ARG A 1 217 ? -4.964 -4.636 -12.544 1.00 98.56 217 ARG A O 1
ATOM 1734 N N . LEU A 1 218 ? -3.987 -2.617 -12.296 1.00 98.12 218 LEU A N 1
ATOM 1735 C CA . LEU A 1 218 ? -3.290 -2.626 -13.588 1.00 98.12 218 LEU A CA 1
ATOM 1736 C C . LEU A 1 218 ? -2.273 -3.773 -13.665 1.00 98.12 218 LEU A C 1
ATOM 1738 O O . LEU A 1 218 ? -2.268 -4.511 -14.643 1.00 98.12 218 LEU A O 1
ATOM 1742 N N . ILE A 1 219 ? -1.492 -3.990 -12.604 1.00 98.25 219 ILE A N 1
ATOM 1743 C CA . ILE A 1 219 ? -0.507 -5.085 -12.537 1.00 98.25 219 ILE A CA 1
ATOM 1744 C C . ILE A 1 219 ? -1.189 -6.457 -12.576 1.00 98.25 219 ILE A C 1
ATOM 1746 O O . ILE A 1 219 ? -0.705 -7.369 -13.234 1.00 98.25 219 ILE A O 1
ATOM 1750 N N . VAL A 1 220 ? -2.323 -6.620 -11.886 1.00 98.44 220 VAL A N 1
ATOM 1751 C CA . VAL A 1 220 ? -3.095 -7.878 -11.905 1.00 98.44 220 VAL A CA 1
ATOM 1752 C C . VAL A 1 220 ? -3.726 -8.145 -13.275 1.00 98.44 220 VAL A C 1
ATOM 1754 O O . VAL A 1 220 ? -3.940 -9.306 -13.623 1.00 98.44 220 VAL A O 1
ATOM 1757 N N . ALA A 1 221 ? -4.052 -7.096 -14.033 1.00 98.25 221 ALA A N 1
ATOM 1758 C CA . ALA A 1 221 ? -4.621 -7.218 -15.371 1.00 98.25 221 ALA A CA 1
ATOM 1759 C C . ALA A 1 221 ? -3.580 -7.616 -16.432 1.00 98.25 221 ALA A C 1
ATOM 1761 O O . ALA A 1 221 ? -3.962 -8.152 -17.472 1.00 98.25 221 ALA A O 1
ATOM 1762 N N . ASP A 1 222 ? -2.291 -7.372 -16.181 1.00 98.06 222 ASP A N 1
ATOM 1763 C CA . ASP A 1 222 ? -1.217 -7.708 -17.112 1.00 98.06 222 ASP A CA 1
ATOM 1764 C C . ASP A 1 222 ? -0.873 -9.215 -17.047 1.00 98.06 222 ASP A C 1
ATOM 1766 O O . ASP A 1 222 ? -0.440 -9.709 -15.998 1.00 98.06 222 ASP A O 1
ATOM 1770 N N . PRO A 1 223 ? -1.023 -9.977 -18.151 1.00 97.31 223 PRO A N 1
ATOM 1771 C CA . PRO A 1 223 ? -0.694 -11.402 -18.177 1.00 97.31 223 PRO A CA 1
ATOM 1772 C C . PRO A 1 223 ? 0.806 -11.684 -17.994 1.00 97.31 223 PRO A C 1
ATOM 1774 O O . PRO A 1 223 ? 1.171 -12.773 -17.549 1.00 97.31 223 PRO A O 1
ATOM 1777 N N . ASN A 1 224 ? 1.680 -10.720 -18.296 1.00 97.12 224 ASN A N 1
ATOM 1778 C CA . ASN A 1 224 ? 3.132 -10.873 -18.203 1.00 97.12 224 ASN A CA 1
ATOM 1779 C C . ASN A 1 224 ? 3.675 -10.601 -16.792 1.00 97.12 224 ASN A C 1
ATOM 1781 O O . ASN A 1 224 ? 4.862 -10.811 -16.538 1.00 97.12 224 ASN A O 1
ATOM 1785 N N . ALA A 1 225 ? 2.833 -10.160 -15.852 1.00 97.00 225 ALA A N 1
ATOM 1786 C CA . ALA A 1 225 ? 3.268 -9.801 -14.503 1.00 97.00 225 ALA A CA 1
ATOM 1787 C C . ALA A 1 225 ? 3.732 -10.998 -13.652 1.00 97.00 225 ALA A C 1
ATOM 1789 O O . ALA A 1 225 ? 4.469 -10.819 -12.678 1.00 97.00 225 ALA A O 1
ATOM 1790 N N . GLY A 1 226 ? 3.335 -12.227 -14.000 1.00 96.56 226 GLY A N 1
ATOM 1791 C CA . GLY A 1 226 ? 3.781 -13.442 -13.317 1.00 96.56 226 GLY A CA 1
ATOM 1792 C C . GLY A 1 226 ? 3.519 -13.403 -11.806 1.00 96.56 226 GLY A C 1
ATOM 1793 O O . GLY A 1 226 ? 2.389 -13.209 -11.358 1.00 96.56 226 GLY A O 1
ATOM 1794 N N . TRP A 1 227 ? 4.569 -13.572 -10.997 1.00 96.25 227 TRP A N 1
ATOM 1795 C CA . TRP A 1 227 ? 4.457 -13.579 -9.533 1.00 96.25 227 TRP A CA 1
ATOM 1796 C C . TRP A 1 227 ? 4.043 -12.217 -8.939 1.00 96.25 227 TRP A C 1
ATOM 1798 O O . TRP A 1 227 ? 3.403 -12.186 -7.884 1.00 96.25 227 TRP A O 1
ATOM 1808 N N . LEU A 1 228 ? 4.329 -11.097 -9.622 1.00 96.94 228 LEU A N 1
ATOM 1809 C CA . LEU A 1 228 ? 3.949 -9.753 -9.164 1.00 96.94 228 LEU A CA 1
ATOM 1810 C C . LEU A 1 228 ? 2.433 -9.557 -9.154 1.00 96.94 228 LEU A C 1
ATOM 1812 O O . LEU A 1 228 ? 1.919 -8.877 -8.269 1.00 96.94 228 LEU A O 1
ATOM 1816 N N . ALA A 1 229 ? 1.700 -10.200 -10.070 1.00 98.00 229 ALA A N 1
ATOM 1817 C CA . ALA A 1 229 ? 0.238 -10.186 -10.050 1.00 98.00 229 ALA A CA 1
ATOM 1818 C C . ALA A 1 229 ? -0.315 -10.852 -8.780 1.00 98.00 229 ALA A C 1
ATOM 1820 O O . ALA A 1 229 ? -1.268 -10.353 -8.180 1.00 98.00 229 ALA A O 1
ATOM 1821 N N . GLY A 1 230 ? 0.306 -11.947 -8.325 1.00 95.81 230 GLY A N 1
ATOM 1822 C CA . GLY A 1 230 ? -0.045 -12.598 -7.059 1.00 95.81 230 GLY A CA 1
ATOM 1823 C C . GLY A 1 230 ? 0.181 -11.675 -5.860 1.00 95.81 230 GLY A C 1
ATOM 1824 O O . GLY A 1 230 ? -0.709 -11.509 -5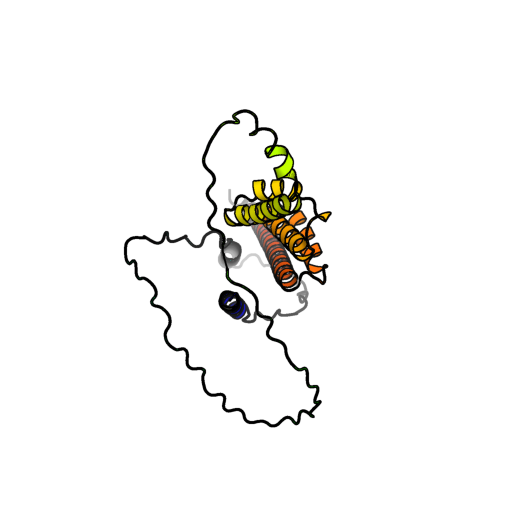.026 1.00 95.81 230 GLY A O 1
ATOM 1825 N N . GLN A 1 231 ? 1.335 -11.005 -5.823 1.00 97.50 231 GLN A N 1
ATOM 1826 C CA . GLN A 1 231 ? 1.670 -10.054 -4.763 1.00 97.50 231 GLN A CA 1
ATOM 1827 C C . GLN A 1 231 ? 0.746 -8.822 -4.761 1.00 97.50 231 GLN A C 1
ATOM 1829 O O . GLN A 1 231 ? 0.293 -8.384 -3.704 1.00 97.50 231 GLN A O 1
ATOM 1834 N N . ALA A 1 232 ? 0.428 -8.274 -5.936 1.00 97.94 232 ALA A N 1
ATOM 1835 C CA . ALA A 1 232 ? -0.499 -7.156 -6.088 1.00 97.94 232 ALA A CA 1
ATOM 1836 C C . ALA A 1 232 ? -1.926 -7.533 -5.658 1.00 97.94 232 ALA A C 1
ATOM 1838 O O . ALA A 1 232 ? -2.585 -6.760 -4.961 1.00 97.94 232 ALA A O 1
ATOM 1839 N N . ARG A 1 233 ? -2.394 -8.742 -6.001 1.00 98.31 233 ARG A N 1
ATOM 1840 C CA . ARG A 1 233 ? -3.691 -9.263 -5.542 1.00 98.31 233 ARG A CA 1
ATOM 1841 C C . ARG A 1 233 ? -3.743 -9.377 -4.022 1.00 98.31 233 ARG A C 1
ATOM 1843 O O . ARG A 1 233 ? -4.709 -8.917 -3.422 1.00 98.31 233 ARG A O 1
ATOM 1850 N N . TRP A 1 234 ? -2.688 -9.912 -3.408 1.00 96.69 234 TRP A N 1
ATOM 1851 C CA . TRP A 1 234 ? -2.593 -9.989 -1.952 1.00 96.69 234 TRP A CA 1
ATOM 1852 C C . TRP A 1 234 ? -2.708 -8.603 -1.301 1.00 96.69 234 TRP A C 1
ATOM 1854 O O . TRP A 1 234 ? -3.488 -8.430 -0.367 1.00 96.69 234 TRP A O 1
ATOM 1864 N N . TRP A 1 235 ? -2.016 -7.590 -1.836 1.00 97.44 235 TRP A N 1
ATOM 1865 C CA . TRP A 1 235 ? -2.136 -6.216 -1.336 1.00 97.44 235 TRP A CA 1
ATOM 1866 C C . TRP A 1 235 ? -3.550 -5.643 -1.472 1.00 97.44 235 TRP A C 1
ATOM 1868 O O . TRP A 1 235 ? -4.031 -4.996 -0.542 1.00 97.44 235 TRP A O 1
ATOM 1878 N N . LEU A 1 236 ? -4.238 -5.896 -2.589 1.00 97.94 236 LEU A N 1
ATOM 1879 C CA . LEU A 1 236 ? -5.631 -5.473 -2.773 1.00 97.94 236 LEU A CA 1
ATOM 1880 C C . LEU A 1 236 ? -6.568 -6.116 -1.744 1.00 97.94 236 LEU A C 1
ATOM 1882 O O . LEU A 1 236 ? -7.455 -5.444 -1.214 1.00 97.94 236 LEU A O 1
ATOM 1886 N N . ASP A 1 237 ? -6.366 -7.396 -1.438 1.00 96.88 237 ASP A N 1
ATOM 1887 C CA . ASP A 1 237 ? -7.154 -8.093 -0.424 1.00 96.88 237 ASP A CA 1
ATOM 1888 C C . ASP A 1 237 ? -6.882 -7.535 0.979 1.00 96.88 237 ASP A C 1
ATOM 1890 O O . ASP A 1 237 ? -7.830 -7.294 1.727 1.00 96.88 237 ASP A O 1
ATOM 1894 N N . GLN A 1 238 ? -5.620 -7.234 1.311 1.00 95.25 238 GLN A N 1
ATOM 1895 C CA . GLN A 1 238 ? -5.251 -6.576 2.571 1.00 95.25 238 GLN A CA 1
ATOM 1896 C C . GLN A 1 238 ? -5.896 -5.191 2.718 1.00 95.25 238 GLN A C 1
ATOM 1898 O O . GLN A 1 238 ? -6.438 -4.865 3.773 1.00 95.25 238 GLN A O 1
ATOM 1903 N N . MET A 1 239 ? -5.898 -4.382 1.654 1.00 95.62 239 MET A N 1
ATOM 1904 C CA . MET A 1 239 ? -6.560 -3.072 1.661 1.00 95.62 239 MET A CA 1
ATOM 1905 C C . MET A 1 239 ? -8.068 -3.198 1.888 1.00 95.62 239 MET A C 1
ATOM 1907 O O . MET A 1 239 ? -8.621 -2.478 2.717 1.00 95.62 239 MET A O 1
ATOM 1911 N N . ARG A 1 240 ? -8.728 -4.151 1.216 1.00 96.44 240 ARG A N 1
ATOM 1912 C CA . ARG A 1 240 ? -10.165 -4.414 1.399 1.00 96.44 240 ARG A CA 1
ATOM 1913 C C . ARG A 1 240 ? -10.484 -4.871 2.824 1.00 96.44 240 ARG A C 1
ATOM 1915 O O . ARG A 1 240 ? -11.490 -4.461 3.396 1.00 96.44 240 ARG A O 1
ATOM 1922 N N . GLN A 1 241 ? -9.645 -5.733 3.400 1.00 92.88 241 GLN A N 1
ATOM 1923 C CA . GLN A 1 241 ? -9.800 -6.187 4.784 1.00 92.88 241 GLN A CA 1
ATOM 1924 C C . GLN A 1 241 ? -9.682 -5.023 5.767 1.00 92.88 241 GLN A C 1
ATOM 1926 O O . GLN A 1 241 ? -10.527 -4.885 6.650 1.00 92.88 241 GLN A O 1
ATOM 1931 N N . ARG A 1 242 ? -8.684 -4.155 5.578 1.00 91.69 242 ARG A N 1
ATOM 1932 C CA . ARG A 1 242 ? -8.508 -2.954 6.394 1.00 91.69 242 ARG A CA 1
ATOM 1933 C C . ARG A 1 242 ? -9.710 -2.015 6.298 1.00 91.69 242 ARG A C 1
ATOM 1935 O O . ARG A 1 242 ? -10.223 -1.607 7.332 1.00 91.69 242 ARG A O 1
ATOM 1942 N N . GLU A 1 243 ? -10.198 -1.734 5.093 1.00 94.75 243 GLU A N 1
ATOM 1943 C CA . GLU A 1 243 ? -11.378 -0.885 4.886 1.00 94.75 243 GLU A CA 1
ATOM 1944 C C . GLU A 1 243 ? -12.614 -1.454 5.602 1.00 94.75 243 GLU A C 1
ATOM 1946 O O . GLU A 1 243 ? -13.329 -0.735 6.300 1.00 94.75 243 GLU A O 1
ATOM 1951 N N . LYS A 1 244 ? -12.838 -2.771 5.505 1.00 94.50 244 LYS A N 1
ATOM 1952 C CA . LYS A 1 244 ? -13.930 -3.448 6.218 1.00 94.50 244 LYS A CA 1
ATOM 1953 C C . LYS A 1 244 ? -13.812 -3.280 7.736 1.00 94.50 244 LYS A C 1
ATOM 1955 O O . LYS A 1 244 ? -14.817 -3.051 8.404 1.00 94.50 244 LYS A O 1
ATOM 1960 N N . LEU A 1 245 ? -12.606 -3.402 8.284 1.00 89.06 245 LEU A N 1
ATOM 1961 C CA . LEU A 1 245 ? -12.364 -3.223 9.716 1.00 89.06 245 LEU A CA 1
ATOM 1962 C C . LEU A 1 245 ? -12.550 -1.758 10.147 1.00 89.06 245 LEU A C 1
ATOM 1964 O O . LEU A 1 245 ? -13.163 -1.503 11.181 1.00 89.06 245 LEU A O 1
ATOM 1968 N N . GLU A 1 246 ? -12.103 -0.792 9.344 1.00 91.50 24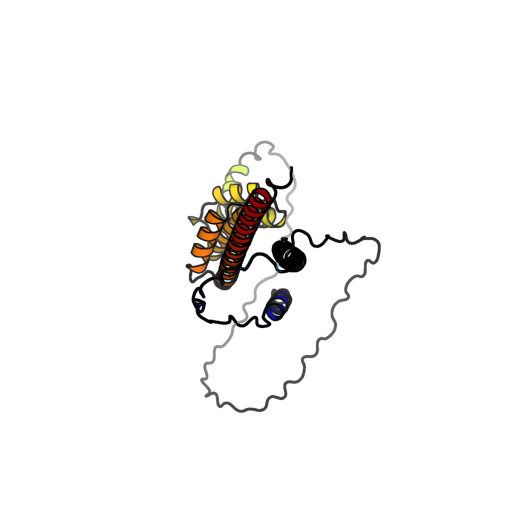6 GLU A N 1
ATOM 1969 C CA . GLU A 1 246 ? -12.324 0.639 9.592 1.00 91.50 246 GLU A CA 1
ATOM 1970 C C . GLU A 1 246 ? -13.826 0.979 9.608 1.00 91.50 246 GLU A C 1
ATOM 1972 O O . GLU A 1 246 ? -14.294 1.684 10.505 1.00 91.50 246 GLU A O 1
ATOM 1977 N N . GLN A 1 247 ? -14.609 0.404 8.688 1.00 95.00 247 GLN A N 1
ATOM 1978 C CA . GLN A 1 247 ? -16.072 0.527 8.682 1.00 95.00 247 GLN A CA 1
ATOM 1979 C C . GLN A 1 247 ? -16.712 -0.078 9.940 1.00 95.00 247 GLN A C 1
ATOM 1981 O O . GLN A 1 247 ? -17.627 0.516 10.513 1.00 95.00 247 GLN A O 1
ATOM 1986 N N . GLN A 1 248 ? -16.231 -1.236 10.403 1.00 90.81 248 GLN A N 1
ATOM 1987 C CA . GLN A 1 248 ? -16.717 -1.862 11.638 1.00 90.81 248 GLN A CA 1
ATOM 1988 C C . GLN A 1 248 ? -16.410 -1.007 12.870 1.00 90.81 248 GLN A C 1
ATOM 1990 O O . GLN A 1 248 ? -17.292 -0.805 13.702 1.00 90.81 248 GLN A O 1
ATOM 1995 N N . VAL A 1 249 ? -15.201 -0.449 12.970 1.00 89.06 249 VAL A N 1
ATOM 1996 C CA . VAL A 1 249 ? -14.841 0.470 14.061 1.00 89.06 249 VAL A CA 1
ATOM 1997 C C . VAL A 1 249 ? -15.710 1.721 14.034 1.00 89.06 249 VAL A C 1
ATOM 1999 O O . VAL A 1 249 ? -16.212 2.130 15.081 1.00 89.06 249 VAL A O 1
ATOM 2002 N N . ALA A 1 250 ? -15.939 2.304 12.856 1.00 93.25 250 ALA A N 1
ATOM 2003 C CA . ALA A 1 250 ? -16.825 3.454 12.714 1.00 93.25 250 ALA A CA 1
ATOM 2004 C C . ALA A 1 250 ? -18.256 3.128 13.176 1.00 93.25 250 ALA A C 1
ATOM 2006 O O . ALA A 1 250 ? -18.843 3.908 13.922 1.00 93.25 250 ALA A O 1
ATOM 2007 N N . ALA A 1 251 ? -18.788 1.959 12.805 1.00 92.31 251 ALA A N 1
ATOM 2008 C CA . ALA A 1 251 ? -20.120 1.514 13.212 1.00 92.31 251 ALA A CA 1
ATOM 2009 C C . ALA A 1 251 ? -20.239 1.265 14.726 1.00 92.31 251 ALA A C 1
ATOM 2011 O O . ALA A 1 251 ? -21.252 1.603 15.335 1.00 92.31 251 ALA A O 1
ATOM 2012 N N . VAL A 1 252 ? -19.212 0.691 15.360 1.00 89.06 252 VAL A N 1
ATOM 2013 C CA . VAL A 1 252 ? -19.217 0.507 16.820 1.00 89.06 252 VAL A CA 1
ATOM 2014 C C . VAL A 1 252 ? -19.104 1.853 17.531 1.00 89.06 252 VAL A C 1
ATOM 2016 O O . VAL A 1 252 ? -19.790 2.072 18.525 1.00 89.06 252 VAL A O 1
ATOM 2019 N N . LYS A 1 253 ? -18.291 2.779 17.012 1.00 90.12 253 LYS A N 1
ATOM 2020 C CA . LYS A 1 253 ? -18.152 4.121 17.581 1.00 90.12 253 LYS A CA 1
ATOM 2021 C C . LYS A 1 253 ? -19.475 4.887 17.563 1.00 90.12 253 LYS A C 1
ATOM 2023 O O . LYS A 1 253 ? -19.878 5.402 18.597 1.00 90.12 253 LYS A O 1
ATOM 2028 N N . THR A 1 254 ? -20.183 4.901 16.433 1.00 95.81 254 THR A N 1
ATOM 2029 C CA . THR A 1 254 ? -21.493 5.567 16.351 1.00 95.81 254 THR A CA 1
ATOM 2030 C C . THR A 1 254 ? -22.524 4.925 17.273 1.00 95.81 254 THR A C 1
ATOM 2032 O O . THR A 1 254 ? -23.327 5.638 17.871 1.00 95.81 254 THR A O 1
ATOM 2035 N N . ALA A 1 255 ? -22.484 3.597 17.438 1.00 91.19 255 ALA A N 1
ATOM 2036 C CA . ALA A 1 255 ? -23.324 2.917 18.415 1.00 91.19 255 ALA A CA 1
ATOM 2037 C C . ALA A 1 255 ? -23.007 3.400 19.838 1.00 91.19 255 ALA A C 1
ATOM 2039 O O . ALA A 1 255 ? -23.924 3.786 20.555 1.00 91.19 255 ALA A O 1
ATOM 2040 N N . VAL A 1 256 ? -21.732 3.429 20.242 1.00 90.75 256 VAL A N 1
ATOM 2041 C CA . VAL A 1 256 ? -21.317 3.921 21.570 1.00 90.75 256 VAL A CA 1
ATOM 2042 C C . VAL A 1 256 ? -21.779 5.361 21.799 1.00 90.75 256 VAL A C 1
ATOM 2044 O O . VAL A 1 256 ? -22.415 5.620 22.818 1.00 90.75 256 VAL A O 1
ATOM 2047 N N . ASP A 1 257 ? -21.556 6.258 20.837 1.00 93.81 257 ASP A N 1
ATOM 2048 C CA . ASP A 1 257 ? -21.983 7.661 20.928 1.00 93.81 257 ASP A CA 1
ATOM 2049 C C . ASP A 1 257 ? -23.514 7.772 21.111 1.00 93.81 257 ASP A C 1
ATOM 2051 O O . ASP A 1 257 ? -24.006 8.571 21.912 1.00 93.81 257 ASP A O 1
ATOM 2055 N N . GLN A 1 258 ? -24.291 6.932 20.416 1.00 95.00 258 GLN A N 1
ATOM 2056 C CA . GLN A 1 258 ? -25.744 6.873 20.579 1.00 95.00 258 GLN A CA 1
ATOM 2057 C C . GLN A 1 258 ? -26.146 6.399 21.986 1.00 95.00 258 GLN A C 1
ATOM 2059 O O . GLN A 1 258 ? -27.021 7.003 22.611 1.00 95.00 258 GLN A O 1
ATOM 2064 N N . TRP A 1 259 ? -25.502 5.351 22.506 1.00 90.56 259 TRP A N 1
ATOM 2065 C CA . TRP A 1 259 ? -25.766 4.853 23.860 1.00 90.56 259 TRP A CA 1
ATOM 2066 C C . TRP A 1 259 ? -25.438 5.902 24.929 1.00 90.56 259 TRP A C 1
ATOM 2068 O O . TRP A 1 259 ? -26.195 6.053 25.888 1.00 90.56 259 TRP A O 1
ATOM 2078 N N . GLU A 1 260 ? -24.351 6.659 24.770 1.00 91.00 260 GLU A N 1
ATOM 2079 C CA . GLU A 1 260 ? -23.988 7.742 25.691 1.00 91.00 260 GLU A CA 1
ATOM 2080 C C . GLU A 1 260 ? -25.046 8.855 25.717 1.00 91.00 260 GLU A C 1
ATOM 2082 O O . GLU A 1 260 ? -25.407 9.346 26.791 1.00 91.00 260 GLU A O 1
ATOM 2087 N N . LEU A 1 261 ? -25.606 9.217 24.558 1.00 95.00 261 LEU A N 1
ATOM 2088 C CA . LEU A 1 261 ? -26.713 10.174 24.474 1.00 95.00 261 LEU A CA 1
ATOM 2089 C C . LEU A 1 261 ? -27.975 9.655 25.175 1.00 95.00 261 LEU A C 1
ATOM 2091 O O . LEU A 1 261 ? -28.613 10.398 25.923 1.00 95.00 261 LEU A O 1
ATOM 2095 N N . GLU A 1 262 ? -28.330 8.385 24.974 1.00 92.25 262 GLU A N 1
ATOM 2096 C CA . GLU A 1 262 ? -29.479 7.763 25.640 1.00 92.25 262 GLU A CA 1
ATOM 2097 C C . GLU A 1 262 ? -29.309 7.734 27.165 1.00 92.25 262 GLU A C 1
ATOM 2099 O O . GLU A 1 262 ? -30.241 8.076 27.893 1.00 92.25 262 GLU A O 1
ATOM 2104 N N . VAL A 1 263 ? -28.116 7.400 27.666 1.00 88.88 263 VAL A N 1
ATOM 2105 C CA . VAL A 1 263 ? -27.816 7.411 29.107 1.00 88.88 263 VAL A CA 1
ATOM 2106 C C . VAL A 1 263 ? -27.919 8.825 29.680 1.00 88.88 263 VAL A C 1
ATOM 2108 O O . VAL A 1 263 ? -28.589 9.023 30.694 1.00 88.88 263 VAL A O 1
ATOM 2111 N N . ASN A 1 264 ? -27.332 9.822 29.015 1.00 89.88 264 ASN A N 1
ATOM 2112 C CA . ASN A 1 264 ? -27.395 11.215 29.465 1.00 89.88 264 ASN A CA 1
ATOM 2113 C C . ASN A 1 264 ? -28.831 11.761 29.502 1.00 89.88 264 ASN A C 1
ATOM 2115 O O . ASN A 1 264 ? -29.159 12.546 30.390 1.00 89.88 264 ASN A O 1
ATOM 2119 N N . ASN A 1 265 ? -29.702 11.311 28.593 1.00 92.50 265 ASN A N 1
ATOM 2120 C CA . ASN A 1 265 ? -31.121 11.678 28.573 1.00 92.50 265 ASN A CA 1
ATOM 2121 C C . ASN A 1 265 ? -31.956 11.000 29.674 1.00 92.50 265 ASN A C 1
ATOM 2123 O O . ASN A 1 265 ? -33.036 11.494 29.993 1.00 92.50 265 ASN A O 1
ATOM 2127 N N . LEU A 1 266 ? -31.486 9.894 30.263 1.00 86.94 266 LEU A N 1
ATOM 2128 C CA . LEU A 1 266 ? -32.176 9.185 31.353 1.00 86.94 266 LEU A CA 1
ATOM 2129 C C . LEU A 1 266 ? -31.797 9.695 32.754 1.00 86.94 266 LEU A C 1
ATOM 2131 O O . LEU A 1 266 ? -32.585 9.567 33.688 1.00 86.94 266 LEU A O 1
ATOM 2135 N N . VAL A 1 267 ? -30.631 10.327 32.903 1.00 88.19 267 VAL A N 1
ATOM 2136 C CA . VAL A 1 267 ? -30.139 10.892 34.174 1.00 88.19 267 VAL A CA 1
ATOM 2137 C C . VAL A 1 267 ? -30.718 12.277 34.592 1.00 88.19 267 VAL A C 1
ATOM 2139 O O . VAL A 1 267 ? -30.535 12.644 35.755 1.00 88.19 267 VAL A O 1
ATOM 2142 N N . PRO A 1 268 ? -31.459 13.079 33.787 1.00 67.25 268 PRO A N 1
ATOM 2143 C CA . PRO A 1 268 ? -31.800 14.454 34.166 1.00 67.25 268 PRO A CA 1
ATOM 2144 C C . PRO A 1 268 ? -32.890 14.575 35.247 1.00 67.25 268 PRO A C 1
ATOM 2146 O O . PRO A 1 268 ? -33.201 15.687 35.660 1.00 67.25 268 PRO A O 1
ATOM 2149 N N . SER A 1 269 ? -33.471 13.474 35.733 1.00 55.41 269 SER A N 1
ATOM 2150 C CA . SER A 1 269 ? -34.626 13.497 36.650 1.00 55.41 269 SER A CA 1
ATOM 2151 C C . SER A 1 269 ? -34.293 13.392 38.146 1.00 55.41 269 SER A C 1
ATOM 2153 O O . SER A 1 269 ? -35.218 13.335 38.951 1.00 55.41 269 SER A O 1
ATOM 2155 N N . GLN A 1 270 ? -33.014 13.337 38.537 1.00 55.34 270 GLN A N 1
ATOM 2156 C CA . GLN A 1 270 ? -32.607 13.234 39.953 1.00 55.34 270 GLN A CA 1
ATOM 2157 C C . GLN A 1 270 ? -31.906 14.483 40.516 1.00 55.34 270 GLN A C 1
ATOM 2159 O O . GLN A 1 270 ? -31.272 14.407 41.568 1.00 55.34 270 GLN A O 1
ATOM 2164 N N . ARG A 1 271 ? -32.008 15.632 39.841 1.00 49.88 271 ARG A N 1
ATOM 2165 C CA . ARG A 1 271 ? -31.563 16.923 40.387 1.00 49.88 271 ARG A CA 1
ATOM 2166 C C . ARG A 1 271 ? -32.735 17.805 40.775 1.00 49.88 271 ARG A C 1
ATOM 2168 O O . ARG A 1 271 ? -33.742 17.786 40.036 1.00 49.88 271 ARG A O 1
#

Secondary structure (DSSP, 8-state):
---SSHHHHHHHHHTS-S--------------PPPP---TT-S-HHHHHHHHHHHHHHHHHHHHHHHHHHS--TT---------S---PPPP----PPP--------------------------------------TTGGGTTTTGGGS-HHHHHHHHHHHHHHHHHTT-HHHHHHHHHTS-GGGS-HHHHHHHHHHHHHHHHHHT-HHHHHHHHHHHHH-GGGTHHHHHHHHHHHHHHHHHHHHHHHHHHHHHHHHHHHHHHHHGGGG-

Sequence (271 aa):
MPYLHATWILFFLARIGQAVEPADGPPSLVPLLPLPVMEKDRPGWETLESEKAARFNRLRSQLNDLSEMLRPLSAAPTSEPDSEDSRVFPQPFQGFEPPAETRDHPQEFKQLDEESTMEPGSFPELFADGTPDQTDGATSILRDLDSSIESTSDLVADRYRLCSSLFATGEYQLCLTVIEELNPVELKDYQRIWIEYLKACCLRTLGDQESAQRHYRLIVADPNAGWLAGQARWWLDQMRQREKLEQQVAAVKTAVDQWELEVNNLVPSQR

Radius of gyration: 33.77 Å; chains: 1; bounding box: 100×68×76 Å

Foldseek 3Di:
DPPPVVVVVVVVVVVVPPDPDPPPDDPPPDPPDDDPPDDDDDPCPVVVVVVVVVVVVVLVVVLVVLVVVLPPPPDPPPPPPPPDDDPDDDDPDDDDDDPDDPDDDDDDDDDDDDDDDDDDDDDDDDDDDDDDDDDDDPPCPVVVVVVVVPPPVVVLVVLLVVLVVCLVVVVLVVSVVSLVVHDLVSDDPQSNLVSLLSNLVSCVVVPVPVVSLVSLVVLLPDPPNPVSVVVSVVVNVVVVVSVVSVVVSVVSVVVVVVVVVVVVVVPPPPD

pLDDT: mean 72.63, std 21.69, range [39.25, 98.62]